Protein 6MRF (pdb70)

Secondary structure (DSSP, 8-state):
-PPPHHHHHHHHHHHHHHHHHHHHTGGG--TT-BHHHHHHHHHHIIIIIS--EETTT-----SEEEEETTEEE-PPP-TT-B--TT-EEEEEEEEEETTEEEEEEEEEEGGG---HHHHHHHHHHHHHHHHHHTT-STT-BHHHHHHHHHHHHHHTT-EE-SS-SEEE----EE----TT-SPBP-TT-EEEE--EEESS-S-EEE-TTSS-EEETTS--EEE-BEEEEE-SSSEEETT--TT----

B-factor: mean 33.39, std 14.72, range [14.17, 96.66]

Nearest PDB structures (foldseek):
  6mrf-assembly1_A  TM=1.004E+00  e=1.413E-57  Acinetobacter baumannii
  4juq-assembly1_A  TM=9.658E-01  e=2.412E-40  Pseudomonas aeruginosa PAO1
  4fo8-assembly1_B  TM=9.572E-01  e=3.958E-40  Pseudomonas aeruginosa PAO1
  1o0x-assembly1_A  TM=9.599E-01  e=7.360E-30  Thermotoga maritima
  4fuk-assembly1_A  TM=9.210E-01  e=1.709E-27  Trypanosoma brucei brucei TREU927

Radius of gyration: 17.05 Å; Cα contacts (8 Å, |Δi|>4): 649; chains: 1; bounding box: 36×45×44 Å

Sequence (247 aa):
MIKTPDEIEKMRIAGRLAAEVLDMMIKPHIKAGVVSTLELDTICRNHIENVQHAIPACVGYFQHSSICTSVNHVVCHGIPSENKILKNGDILNIDVTVIKDGYHGDTNMMYIVGGETSILLANRLCKVAQEAMYRGMATVRDGSYLGDIGHAIQKYVESERFSSVVREYCGHGIGTQVLHYGQAGTGMRLEAGMTFTIEPMVNAGVWQTKLLGDKWTVVTKDHKLSAQYEHTILVTKTGIEVLTARPEEDLS

CATH classification: 3.90.230.10

Structure (mmCIF, N/CA/C/O backbone):
data_6MRF
#
_entry.id   6MRF
#
_cell.length_a   52.770
_cell.length_b   53.690
_cell.length_c   84.270
_cell.angle_alpha   90.000
_cell.angle_beta   90.000
_cell.angle_gamma   90.000
#
_symmetry.space_group_name_H-M   'P 21 21 21'
#
loop_
_entity.id
_entity.type
_entity.pdbx_description
1 polymer 'Methionine aminopeptidase'
2 non-polymer 1,2-ETHANEDIOL
3 non-polymer 'SODIUM ION'
4 water water
#
loop_
_atom_site.group_PDB
_atom_site.id
_atom_site.type_symbol
_atom_site.label_atom_id
_atom_site.label_alt_id
_atom_site.label_comp_id
_atom_site.label_asym_id
_atom_site.label_entity_id
_atom_site.label_seq_id
_atom_site.pdbx_PDB_ins_code
_atom_site.Cartn_x
_atom_site.Cartn_y
_atom_site.Cartn_z
_atom_site.occupancy
_atom_site.B_iso_or_equiv
_atom_site.auth_seq_id
_atom_site.auth_comp_id
_atom_site.auth_asym_id
_atom_site.auth_atom_id
_atom_site.pdbx_PDB_model_num
ATOM 1 N N . MET A 1 9 ? 19.527 28.909 13.397 1.00 76.97 1 MET A N 1
ATOM 2 C CA . MET A 1 9 ? 18.949 27.636 12.978 1.00 72.39 1 MET A CA 1
ATOM 3 C C . MET A 1 9 ? 17.495 27.803 12.532 1.00 70.08 1 MET A C 1
ATOM 4 O O . MET A 1 9 ? 16.758 26.823 12.407 1.00 70.03 1 MET A O 1
ATOM 6 N N . ILE A 1 10 ? 17.096 29.048 12.287 1.00 71.12 2 ILE A N 1
ATOM 7 C CA . ILE A 1 10 ? 15.739 29.369 11.858 1.00 65.12 2 ILE A CA 1
ATOM 8 C C . ILE A 1 10 ? 15.667 29.258 10.342 1.00 65.33 2 ILE A C 1
ATOM 9 O O . ILE A 1 10 ? 16.414 29.932 9.624 1.00 70.91 2 ILE A O 1
ATOM 14 N N . LYS A 1 11 ? 14.764 28.415 9.853 1.00 58.42 3 LYS A N 1
ATOM 15 C CA . LYS A 1 11 ? 14.552 28.290 8.420 1.00 59.50 3 LYS A CA 1
ATOM 16 C C . LYS A 1 11 ? 13.778 29.494 7.892 1.00 60.46 3 LYS A C 1
ATOM 17 O O . LYS A 1 11 ? 12.877 30.015 8.556 1.00 56.40 3 LYS A O 1
ATOM 23 N N . THR A 1 12 ? 14.152 29.948 6.700 1.00 62.50 4 THR A N 1
ATOM 24 C CA . THR A 1 12 ? 13.444 31.028 6.035 1.00 59.11 4 THR A CA 1
ATOM 25 C C . THR A 1 12 ? 12.131 30.511 5.455 1.00 55.92 4 THR A C 1
ATOM 26 O O . THR A 1 12 ? 11.952 29.301 5.296 1.00 52.72 4 THR A O 1
ATOM 30 N N . PRO A 1 13 ? 11.183 31.405 5.146 1.00 57.00 5 PRO A N 1
ATOM 31 C CA . PRO A 1 13 ? 9.939 30.947 4.499 1.00 56.49 5 PRO A CA 1
ATOM 32 C C . PRO A 1 13 ? 10.168 30.106 3.252 1.00 55.06 5 PRO A C 1
ATOM 33 O O . PRO A 1 13 ? 9.495 29.081 3.074 1.00 50.10 5 PRO A O 1
ATOM 37 N N . ASP A 1 14 ? 11.104 30.501 2.385 1.00 61.91 6 ASP A N 1
ATOM 38 C CA . ASP A 1 14 ? 11.402 29.691 1.205 1.00 65.29 6 ASP A CA 1
ATOM 39 C C . ASP A 1 14 ? 11.922 28.314 1.601 1.00 58.46 6 ASP A C 1
ATOM 40 O O . ASP A 1 14 ? 11.496 27.292 1.047 1.00 53.93 6 ASP A O 1
ATOM 45 N N . GLU A 1 15 ? 12.849 28.267 2.560 1.00 55.25 7 GLU A N 1
ATOM 46 C CA . GLU A 1 15 ? 13.349 26.980 3.036 1.00 54.00 7 GLU A CA 1
ATOM 47 C C . GLU A 1 15 ? 12.220 26.125 3.598 1.00 50.55 7 GLU A C 1
ATOM 48 O O . GLU A 1 15 ? 12.186 24.908 3.383 1.00 43.85 7 GLU A O 1
ATOM 54 N N . ILE A 1 16 ? 11.285 26.743 4.322 1.00 53.67 8 ILE A N 1
ATOM 55 C CA . ILE A 1 16 ? 10.191 25.982 4.919 1.00 43.23 8 ILE A CA 1
ATOM 56 C C . ILE A 1 16 ? 9.267 25.434 3.836 1.00 43.06 8 ILE A C 1
ATOM 57 O O . ILE A 1 16 ? 8.830 24.282 3.904 1.00 40.31 8 ILE A O 1
ATOM 62 N N . GLU A 1 17 ? 8.980 26.234 2.804 1.00 46.99 9 GLU A N 1
ATOM 63 C CA . GLU A 1 17 ? 8.133 25.757 1.714 1.00 42.60 9 GLU A CA 1
ATOM 64 C C . GLU A 1 17 ? 8.743 24.538 1.031 1.00 42.11 9 GLU A C 1
ATOM 65 O O . GLU A 1 17 ? 8.041 23.560 0.744 1.00 44.04 9 GLU A O 1
ATOM 67 N N . LYS A 1 18 ? 10.051 24.572 0.768 1.00 42.38 10 LYS A N 1
ATOM 68 C CA . LYS A 1 18 ? 10.692 23.410 0.159 1.00 42.36 10 LYS A CA 1
ATOM 69 C C . LYS A 1 18 ? 10.673 22.207 1.092 1.00 39.46 10 LYS A C 1
ATOM 70 O O . LYS A 1 18 ? 10.615 21.061 0.625 1.00 37.68 10 LYS A O 1
ATOM 76 N N . MET A 1 19 ? 10.714 22.434 2.407 1.00 37.66 11 MET A N 1
ATOM 77 C CA . MET A 1 19 ? 10.655 21.298 3.320 1.00 35.10 11 MET A CA 1
ATOM 78 C C . MET A 1 19 ? 9.246 20.721 3.429 1.00 33.76 11 MET A C 1
ATOM 79 O O . MET A 1 19 ? 9.100 19.514 3.643 1.00 32.55 11 MET A O 1
ATOM 84 N N . ARG A 1 20 ? 8.203 21.547 3.278 1.00 35.98 12 ARG A N 1
ATOM 85 C CA . ARG A 1 20 ? 6.840 21.015 3.224 1.00 33.75 12 ARG A CA 1
ATOM 86 C C . ARG A 1 20 ? 6.679 20.051 2.057 1.00 35.22 12 ARG A C 1
ATOM 87 O O . ARG A 1 20 ? 6.092 18.969 2.195 1.00 35.47 12 ARG A O 1
ATOM 95 N N . ILE A 1 21 ? 7.173 20.451 0.889 1.00 34.39 13 ILE A N 1
ATOM 96 C CA . ILE A 1 21 ? 7.091 19.611 -0.301 1.00 32.48 13 ILE A CA 1
ATOM 97 C C . ILE A 1 21 ? 7.828 18.301 -0.076 1.00 31.72 13 ILE A C 1
ATOM 98 O O . ILE A 1 21 ? 7.282 17.212 -0.292 1.00 31.24 13 ILE A O 1
ATOM 103 N N . ALA A 1 22 ? 9.083 18.387 0.366 1.00 31.01 14 ALA A N 1
ATOM 104 C CA . ALA A 1 22 ? 9.874 17.179 0.567 1.00 29.60 14 ALA A CA 1
ATOM 105 C C . ALA A 1 22 ? 9.267 16.289 1.642 1.00 27.19 14 ALA A C 1
ATOM 106 O O . ALA A 1 22 ? 9.264 15.056 1.511 1.00 26.46 14 ALA A O 1
ATOM 108 N N . GLY A 1 23 ? 8.753 16.887 2.721 1.00 27.04 15 GLY A N 1
ATOM 109 C CA . GLY A 1 23 ? 8.136 16.081 3.762 1.00 25.13 15 GLY A CA 1
ATOM 110 C C . GLY A 1 23 ? 6.902 15.348 3.273 1.00 23.95 15 GLY A C 1
ATOM 111 O O . GLY A 1 23 ? 6.655 14.200 3.655 1.00 23.35 15 GLY A O 1
ATOM 112 N N . ARG A 1 24 ? 6.111 15.999 2.422 1.00 27.27 16 ARG A N 1
ATOM 113 C CA . ARG A 1 24 ? 4.920 15.351 1.891 1.00 26.11 16 ARG A CA 1
ATOM 114 C C . ARG A 1 24 ? 5.304 14.210 0.963 1.00 25.55 16 ARG A C 1
ATOM 115 O O . ARG A 1 24 ? 4.660 13.155 0.972 1.00 27.01 16 ARG A O 1
ATOM 123 N N . LEU A 1 25 ? 6.352 14.403 0.159 1.00 24.91 17 LEU A N 1
ATOM 124 C CA . LEU A 1 25 ? 6.812 13.324 -0.714 1.00 24.65 17 LEU A CA 1
ATOM 125 C C . LEU A 1 25 ? 7.298 12.131 0.097 1.00 25.29 17 LEU A C 1
ATOM 126 O O . LEU A 1 25 ? 7.033 10.975 -0.254 1.00 25.12 17 LEU A O 1
ATOM 131 N N . ALA A 1 26 ? 8.017 12.383 1.185 1.00 22.84 18 ALA A N 1
ATOM 132 C CA . ALA A 1 26 ? 8.463 11.275 2.017 1.00 20.84 18 ALA A CA 1
ATOM 133 C C . ALA A 1 26 ? 7.275 10.535 2.630 1.00 22.26 18 ALA A C 1
ATOM 134 O O . ALA A 1 26 ? 7.244 9.299 2.635 1.00 21.20 18 ALA A O 1
ATOM 136 N N . ALA A 1 27 ? 6.300 11.275 3.165 1.00 21.45 19 ALA A N 1
ATOM 137 C CA . ALA A 1 27 ? 5.076 10.655 3.666 1.00 24.04 19 ALA A CA 1
ATOM 138 C C . ALA A 1 27 ? 4.413 9.801 2.594 1.00 25.47 19 ALA A C 1
ATOM 139 O O . ALA A 1 27 ? 3.934 8.695 2.880 1.00 21.74 19 ALA A O 1
ATOM 141 N N . GLU A 1 28 ? 4.389 10.294 1.351 1.00 21.64 20 GLU A N 1
ATOM 142 C CA . GLU A 1 28 ? 3.751 9.552 0.266 1.00 25.12 20 GLU A CA 1
ATOM 143 C C . GLU A 1 28 ? 4.441 8.216 0.014 1.00 24.48 20 GLU A C 1
ATOM 144 O O . GLU A 1 28 ? 3.783 7.231 -0.349 1.00 24.91 20 GLU A O 1
ATOM 150 N N . VAL A 1 29 ? 5.768 8.157 0.171 1.00 23.60 21 VAL A N 1
ATOM 151 C CA . VAL A 1 29 ? 6.462 6.877 -0.005 1.00 20.43 21 VAL A CA 1
ATOM 152 C C . VAL A 1 29 ? 5.933 5.854 0.988 1.00 21.28 21 VAL A C 1
ATOM 153 O O . VAL A 1 29 ? 5.650 4.700 0.634 1.00 20.65 21 VAL A O 1
ATOM 157 N N . LEU A 1 30 ? 5.789 6.263 2.252 1.00 19.18 22 LEU A N 1
ATOM 158 C CA . LEU A 1 30 ? 5.380 5.326 3.292 1.00 15.66 22 LEU A CA 1
ATOM 159 C C . LEU A 1 30 ? 3.943 4.867 3.107 1.00 19.57 22 LEU A C 1
ATOM 160 O O . LEU A 1 30 ? 3.609 3.729 3.459 1.00 22.74 22 LEU A O 1
ATOM 165 N N . ASP A 1 31 ? 3.083 5.719 2.558 1.00 19.89 23 ASP A N 1
ATOM 166 C CA . ASP A 1 31 ? 1.713 5.300 2.291 1.00 21.61 23 ASP A CA 1
ATOM 167 C C . ASP A 1 31 ? 1.628 4.416 1.053 1.00 25.11 23 ASP A C 1
ATOM 168 O O . ASP A 1 31 ? 0.939 3.392 1.070 1.00 27.87 23 ASP A O 1
ATOM 173 N N . MET A 1 32 ? 2.326 4.783 -0.028 1.00 25.05 24 MET A N 1
ATOM 174 C CA A MET A 1 32 ? 2.141 4.041 -1.270 0.51 26.71 24 MET A CA 1
ATOM 175 C CA B MET A 1 32 ? 2.186 4.059 -1.290 0.49 26.74 24 MET A CA 1
ATOM 176 C C . MET A 1 32 ? 2.746 2.646 -1.203 1.00 26.06 24 MET A C 1
ATOM 177 O O . MET A 1 32 ? 2.314 1.765 -1.952 1.00 24.26 24 MET A O 1
ATOM 186 N N . ILE A 1 33 ? 3.723 2.417 -0.319 1.00 21.80 25 ILE A N 1
ATOM 187 C CA . ILE A 1 33 ? 4.373 1.112 -0.264 1.00 21.65 25 ILE A CA 1
ATOM 188 C C . ILE A 1 33 ? 3.516 0.087 0.464 1.00 22.01 25 ILE A C 1
ATOM 189 O O . ILE A 1 33 ? 3.733 -1.121 0.298 1.00 23.52 25 ILE A O 1
ATOM 194 N N . LYS A 1 34 ? 2.515 0.539 1.215 1.00 23.65 26 LYS A N 1
ATOM 195 C CA . LYS A 1 34 ? 1.720 -0.340 2.075 1.00 24.43 26 LYS A CA 1
ATOM 196 C C . LYS A 1 34 ? 1.152 -1.567 1.371 1.00 29.17 26 LYS A C 1
ATOM 197 O O . LYS A 1 34 ? 1.316 -2.679 1.900 1.00 26.79 26 LYS A O 1
ATOM 203 N N . PRO A 1 35 ? 0.474 -1.459 0.223 1.00 26.72 27 PRO A N 1
ATOM 204 C CA . PRO A 1 35 ? -0.114 -2.663 -0.383 1.00 31.81 27 PRO A CA 1
ATOM 205 C C . PRO A 1 35 ? 0.916 -3.643 -0.913 1.00 31.67 27 PRO A C 1
ATOM 206 O O . PRO A 1 35 ? 0.552 -4.782 -1.231 1.00 34.92 27 PRO A O 1
ATOM 210 N N . HIS A 1 36 ? 2.182 -3.248 -1.006 1.00 25.26 28 HIS A N 1
ATOM 211 C CA . HIS A 1 36 ? 3.240 -4.147 -1.443 1.00 25.72 28 HIS A CA 1
ATOM 212 C C . HIS A 1 36 ? 3.807 -4.985 -0.312 1.00 27.57 28 HIS A C 1
ATOM 213 O O . HIS A 1 36 ? 4.581 -5.913 -0.568 1.00 29.53 28 HIS A O 1
ATOM 220 N N . ILE A 1 37 ? 3.448 -4.676 0.927 1.00 24.77 29 ILE A N 1
ATOM 221 C CA . ILE A 1 37 ? 3.990 -5.370 2.086 1.00 21.52 29 ILE A CA 1
ATOM 222 C C . ILE A 1 37 ? 3.101 -6.576 2.355 1.00 22.26 29 ILE A C 1
ATOM 223 O O . ILE A 1 37 ? 1.979 -6.449 2.849 1.00 26.92 29 ILE A O 1
ATOM 228 N N . LYS A 1 38 ? 3.587 -7.754 1.969 1.00 24.90 30 LYS A N 1
ATOM 229 C CA . LYS A 1 38 ? 2.883 -8.992 2.250 1.00 27.91 30 LYS A CA 1
ATOM 230 C C . LYS A 1 38 ? 3.911 -10.103 2.399 1.00 27.46 30 LYS A C 1
ATOM 231 O O . LYS A 1 38 ? 5.072 -9.956 2.012 1.00 25.16 30 LYS A O 1
ATOM 237 N N . ALA A 1 39 ? 3.483 -11.212 2.987 1.00 29.77 31 ALA A N 1
ATOM 238 C CA . ALA A 1 39 ? 4.384 -12.344 3.140 1.00 25.78 31 ALA A CA 1
ATOM 239 C C . ALA A 1 39 ? 4.910 -12.779 1.777 1.00 28.47 31 ALA A C 1
ATOM 240 O O . ALA A 1 39 ? 4.171 -12.819 0.785 1.00 29.03 31 ALA A O 1
ATOM 242 N N . GLY A 1 40 ? 6.208 -13.076 1.721 1.00 25.47 32 GLY A N 1
ATOM 243 C CA . GLY A 1 40 ? 6.833 -13.537 0.496 1.00 26.07 32 GLY A CA 1
ATOM 244 C C . GLY A 1 40 ? 7.605 -12.476 -0.257 1.00 26.25 32 GLY A C 1
ATOM 245 O O . GLY A 1 40 ? 8.392 -12.823 -1.149 1.00 30.26 32 GLY A O 1
ATOM 246 N N . VAL A 1 41 ? 7.401 -11.200 0.062 1.00 23.95 33 VAL A N 1
ATOM 247 C CA A VAL A 1 41 ? 8.087 -10.102 -0.609 0.52 25.48 33 VAL A CA 1
ATOM 248 C CA B VAL A 1 41 ? 8.103 -10.130 -0.638 0.48 25.54 33 VAL A CA 1
ATOM 249 C C . VAL A 1 41 ? 9.464 -9.924 0.012 1.00 26.57 33 VAL A C 1
ATOM 250 O O . VAL A 1 41 ? 9.630 -10.071 1.225 1.00 25.73 33 VAL A O 1
ATOM 257 N N . SER A 1 42 ? 10.459 -9.620 -0.811 1.00 27.70 34 SER A N 1
ATOM 258 C CA . SER A 1 42 ? 11.782 -9.345 -0.275 1.00 23.80 34 SER A CA 1
ATOM 259 C C . SER A 1 42 ? 11.891 -7.868 0.055 1.00 25.03 34 SER A C 1
ATOM 260 O O . SER A 1 42 ? 11.184 -7.031 -0.516 1.00 22.17 34 SER A O 1
ATOM 263 N N . THR A 1 43 ? 12.784 -7.545 0.988 1.00 22.84 35 THR A N 1
ATOM 264 C CA . THR A 1 43 ? 12.967 -6.131 1.278 1.00 20.13 35 THR A CA 1
ATOM 265 C C . THR A 1 43 ? 13.645 -5.404 0.121 1.00 21.35 35 THR A C 1
ATOM 266 O O . THR A 1 43 ? 13.465 -4.190 -0.018 1.00 22.48 35 THR A O 1
ATOM 270 N N . LEU A 1 44 ? 14.377 -6.121 -0.736 1.00 23.39 36 LEU A N 1
ATOM 271 C CA . LEU A 1 44 ? 14.933 -5.490 -1.931 1.00 26.06 36 LEU A CA 1
ATOM 272 C C . LEU A 1 44 ? 13.828 -5.065 -2.888 1.00 27.31 36 LEU A C 1
ATOM 273 O O . LEU A 1 44 ? 13.907 -3.992 -3.503 1.00 24.87 36 LEU A O 1
ATOM 278 N N . GLU A 1 45 ? 12.796 -5.899 -3.045 1.00 25.54 37 GLU A N 1
ATOM 279 C CA . GLU A 1 45 ? 11.683 -5.517 -3.911 1.00 25.84 37 GLU A CA 1
ATOM 280 C C . GLU A 1 45 ? 11.040 -4.230 -3.425 1.00 25.14 37 GLU A C 1
ATOM 281 O O . GLU A 1 45 ? 10.710 -3.351 -4.232 1.00 24.33 37 GLU A O 1
ATOM 287 N N . LEU A 1 46 ? 10.871 -4.092 -2.103 1.00 21.52 38 LEU A N 1
ATOM 288 C CA . LEU A 1 46 ? 10.343 -2.849 -1.557 1.00 18.08 38 LEU A CA 1
ATOM 289 C C . LEU A 1 46 ? 11.250 -1.673 -1.888 1.00 19.70 38 LEU A C 1
ATOM 290 O O . LEU A 1 46 ? 10.767 -0.595 -2.234 1.00 22.13 38 LEU A O 1
ATOM 295 N N . ASP A 1 47 ? 12.567 -1.864 -1.770 1.00 19.48 39 ASP A N 1
ATOM 296 C CA . ASP A 1 47 ? 13.525 -0.817 -2.110 1.00 18.10 39 ASP A CA 1
ATOM 297 C C . ASP A 1 47 ? 13.381 -0.371 -3.561 1.00 21.04 39 ASP A C 1
ATOM 298 O O . ASP A 1 47 ? 13.387 0.832 -3.851 1.00 23.44 39 ASP A O 1
ATOM 303 N N . THR A 1 48 ? 13.276 -1.327 -4.489 1.00 21.69 40 THR A N 1
ATOM 304 C CA . THR A 1 48 ? 13.164 -0.976 -5.904 1.00 21.60 40 THR A CA 1
ATOM 305 C C . THR A 1 48 ? 11.893 -0.183 -6.181 1.00 24.46 40 THR A C 1
ATOM 306 O O . THR A 1 48 ? 11.913 0.796 -6.940 1.00 28.68 40 THR A O 1
ATOM 310 N N . ILE A 1 49 ? 10.776 -0.594 -5.579 1.00 22.55 41 ILE A N 1
ATOM 311 C CA . ILE A 1 49 ? 9.509 0.116 -5.753 1.00 23.82 41 ILE A CA 1
ATOM 312 C C . ILE A 1 49 ? 9.615 1.541 -5.231 1.00 27.77 41 ILE A C 1
ATOM 313 O O . ILE A 1 49 ? 9.147 2.495 -5.874 1.00 25.78 41 ILE A O 1
ATOM 318 N N . CYS A 1 50 ? 10.242 1.713 -4.064 1.00 24.15 42 CYS A N 1
ATOM 319 C CA . CYS A 1 50 ? 10.415 3.052 -3.508 1.00 22.23 42 CYS A CA 1
ATOM 320 C C . CYS A 1 50 ? 11.360 3.894 -4.354 1.00 22.20 42 CYS A C 1
ATOM 321 O O . CYS A 1 50 ? 11.111 5.088 -4.559 1.00 25.43 42 CYS A O 1
ATOM 324 N N . ARG A 1 51 ? 12.445 3.300 -4.857 1.00 22.21 43 ARG A N 1
ATOM 325 C CA . ARG A 1 51 ? 13.377 4.060 -5.692 1.00 23.37 43 ARG A CA 1
ATOM 326 C C . ARG A 1 51 ? 12.695 4.545 -6.962 1.00 25.53 43 ARG A C 1
ATOM 327 O O . ARG A 1 51 ? 12.816 5.721 -7.348 1.00 26.38 43 ARG A O 1
ATOM 335 N N . ASN A 1 52 ? 11.966 3.650 -7.627 1.00 25.82 44 ASN A N 1
ATOM 336 C CA . ASN A 1 52 ? 11.259 4.051 -8.834 1.00 26.56 44 ASN A CA 1
ATOM 337 C C . ASN A 1 52 ? 10.247 5.144 -8.526 1.00 28.28 44 ASN A C 1
ATOM 338 O O . ASN A 1 52 ? 10.107 6.100 -9.296 1.00 29.85 44 ASN A O 1
ATOM 343 N N . HIS A 1 53 ? 9.549 5.038 -7.395 1.00 25.90 45 HIS A N 1
ATOM 344 C CA . HIS A 1 53 ? 8.563 6.061 -7.069 1.00 24.58 45 HIS A CA 1
ATOM 345 C C . HIS A 1 53 ? 9.232 7.409 -6.849 1.00 25.69 45 HIS A C 1
ATOM 346 O O . HIS A 1 53 ? 8.816 8.428 -7.415 1.00 26.89 45 HIS A O 1
ATOM 353 N N . ILE A 1 54 ? 10.278 7.433 -6.027 1.00 24.11 46 ILE A N 1
ATOM 354 C CA . ILE A 1 54 ? 10.920 8.696 -5.675 1.00 26.05 46 ILE A CA 1
ATOM 355 C C . ILE A 1 54 ? 11.546 9.340 -6.904 1.00 29.68 46 ILE A C 1
ATOM 356 O O . ILE A 1 54 ? 11.359 10.534 -7.171 1.00 26.74 46 ILE A O 1
ATOM 361 N N . GLU A 1 55 ? 12.308 8.561 -7.670 1.00 25.03 47 GLU A N 1
ATOM 362 C CA . GLU A 1 55 ? 13.057 9.134 -8.781 1.00 25.64 47 GLU A CA 1
ATOM 363 C C . GLU A 1 55 ? 12.173 9.412 -9.989 1.00 28.56 47 GLU A C 1
ATOM 364 O O . GLU A 1 55 ? 12.322 10.451 -10.650 1.00 29.67 47 GLU A O 1
ATOM 370 N N . ASN A 1 56 ? 11.245 8.511 -10.297 1.00 26.87 48 ASN A N 1
ATOM 371 C CA . ASN A 1 56 ? 10.597 8.559 -11.601 1.00 30.55 48 ASN A CA 1
ATOM 372 C C . ASN A 1 56 ? 9.153 9.027 -11.572 1.00 25.13 48 ASN A C 1
ATOM 373 O O . ASN A 1 56 ? 8.624 9.393 -12.633 1.00 28.55 48 ASN A O 1
ATOM 378 N N . VAL A 1 57 ? 8.511 9.013 -10.410 1.00 32.22 49 VAL A N 1
ATOM 379 C CA . VAL A 1 57 ? 7.148 9.490 -10.243 1.00 32.37 49 VAL A CA 1
ATOM 380 C C . VAL A 1 57 ? 7.124 10.832 -9.520 1.00 34.67 49 VAL A C 1
ATOM 381 O O . VAL A 1 57 ? 6.472 11.777 -9.966 1.00 34.13 49 VAL A O 1
ATOM 385 N N . GLN A 1 58 ? 7.843 10.933 -8.400 1.00 33.21 50 GLN A N 1
ATOM 386 C CA . GLN A 1 58 ? 7.984 12.204 -7.702 1.00 31.54 50 GLN A CA 1
ATOM 387 C C . GLN A 1 58 ? 9.046 13.110 -8.311 1.00 36.23 50 GLN A C 1
ATOM 388 O O . GLN A 1 58 ? 9.063 14.305 -7.996 1.00 36.12 50 GLN A O 1
ATOM 394 N N . HIS A 1 59 ? 9.919 12.584 -9.172 1.00 34.79 51 HIS A N 1
ATOM 395 C CA . HIS A 1 59 ? 11.022 13.353 -9.746 1.00 37.50 51 HIS A CA 1
ATOM 396 C C . HIS A 1 59 ? 11.860 14.008 -8.649 1.00 40.64 51 HIS A C 1
ATOM 397 O O . HIS A 1 59 ? 12.214 15.187 -8.709 1.00 40.89 51 HIS A O 1
ATOM 404 N N . ALA A 1 60 ? 12.176 13.218 -7.630 1.00 36.34 52 ALA A N 1
ATOM 405 C CA . ALA A 1 60 ? 12.987 13.649 -6.503 1.00 36.94 52 ALA A CA 1
ATOM 406 C C . ALA A 1 60 ? 14.203 12.734 -6.378 1.00 36.73 52 ALA A C 1
ATOM 407 O O . ALA A 1 60 ? 14.469 11.890 -7.241 1.00 36.42 52 ALA A O 1
ATOM 409 N N . ILE A 1 61 ? 14.951 12.913 -5.300 1.00 37.19 53 ILE A N 1
ATOM 410 C CA . ILE A 1 61 ? 16.237 12.255 -5.120 1.00 44.07 53 ILE A CA 1
ATOM 411 C C . ILE A 1 61 ? 16.171 11.382 -3.873 1.00 40.07 53 ILE A C 1
ATOM 412 O O . ILE A 1 61 ? 15.836 11.868 -2.788 1.00 36.19 53 ILE A O 1
ATOM 417 N N . PRO A 1 62 ? 16.439 10.086 -3.985 1.00 48.51 54 PRO A N 1
ATOM 418 C CA . PRO A 1 62 ? 16.541 9.234 -2.803 1.00 48.67 54 PRO A CA 1
ATOM 419 C C . PRO A 1 62 ? 17.870 9.450 -2.097 1.00 47.71 54 PRO A C 1
ATOM 420 O O . PRO A 1 62 ? 18.815 10.018 -2.649 1.00 44.61 54 PRO A O 1
ATOM 424 N N . ALA A 1 63 ? 17.928 8.976 -0.853 1.00 51.57 55 ALA A N 1
ATOM 425 C CA . ALA A 1 63 ? 19.059 9.292 0.014 1.00 53.86 55 ALA A CA 1
ATOM 426 C C . ALA A 1 63 ? 20.376 8.690 -0.470 1.00 54.05 55 ALA A C 1
ATOM 427 O O . ALA A 1 63 ? 21.441 9.181 -0.077 1.00 51.65 55 ALA A O 1
ATOM 429 N N . CYS A 1 64 ? 20.337 7.646 -1.309 1.00 52.77 56 CYS A N 1
ATOM 430 C CA . CYS A 1 64 ? 21.576 7.016 -1.765 1.00 56.76 56 CYS A CA 1
ATOM 431 C C . CYS A 1 64 ? 22.395 7.928 -2.673 1.00 56.29 56 CYS A C 1
ATOM 432 O O . CYS A 1 64 ? 23.581 7.659 -2.895 1.00 55.87 56 CYS A O 1
ATOM 435 N N . VAL A 1 65 ? 21.796 9.002 -3.187 1.00 53.85 57 VAL A N 1
ATOM 436 C CA . VAL A 1 65 ? 22.507 9.974 -4.009 1.00 62.28 57 VAL A CA 1
ATOM 437 C C . VAL A 1 65 ? 23.015 11.164 -3.192 1.00 66.67 57 VAL A C 1
ATOM 438 O O . VAL A 1 65 ? 24.008 11.795 -3.588 1.00 68.98 57 VAL A O 1
ATOM 442 N N . GLY A 1 66 ? 22.390 11.468 -2.056 1.00 66.79 58 GLY A N 1
ATOM 443 C CA . GLY A 1 66 ? 22.726 12.628 -1.261 1.00 69.39 58 GLY A CA 1
ATOM 444 C C . GLY A 1 66 ? 23.701 12.328 -0.139 1.00 70.46 58 GLY A C 1
ATOM 445 O O . GLY A 1 66 ? 24.361 11.282 -0.104 1.00 67.35 58 GLY A O 1
ATOM 446 N N . TYR A 1 67 ? 23.798 13.273 0.794 1.00 70.90 59 TYR A N 1
ATOM 447 C CA . TYR A 1 67 ? 24.712 13.149 1.923 1.00 70.74 59 TYR A CA 1
ATOM 448 C C . TYR A 1 67 ? 23.962 12.761 3.193 1.00 75.30 59 TYR A C 1
ATOM 449 O O . TYR A 1 67 ? 24.336 11.811 3.881 1.00 78.95 59 TYR A O 1
ATOM 458 N N . PHE A 1 76 ? 23.891 4.981 0.663 1.00 78.20 68 PHE A N 1
ATOM 459 C CA . PHE A 1 76 ? 24.880 3.975 0.299 1.00 79.25 68 PHE A CA 1
ATOM 460 C C . PHE A 1 76 ? 24.593 3.411 -1.088 1.00 79.84 68 PHE A C 1
ATOM 461 O O . PHE A 1 76 ? 25.135 3.883 -2.089 1.00 85.08 68 PHE A O 1
ATOM 463 N N . GLN A 1 77 ? 23.736 2.390 -1.136 1.00 72.84 69 GLN A N 1
ATOM 464 C CA . GLN A 1 77 ? 23.321 1.793 -2.397 1.00 65.65 69 GLN A CA 1
ATOM 465 C C . GLN A 1 77 ? 21.821 1.549 -2.474 1.00 58.04 69 GLN A C 1
ATOM 466 O O . GLN A 1 77 ? 21.361 0.955 -3.456 1.00 59.00 69 GLN A O 1
ATOM 468 N N . HIS A 1 78 ? 21.046 1.985 -1.484 1.00 47.80 70 HIS A N 1
ATOM 469 C CA . HIS A 1 78 ? 19.617 1.728 -1.440 1.00 34.57 70 HIS A CA 1
ATOM 470 C C . HIS A 1 78 ? 18.870 3.013 -1.124 1.00 37.66 70 HIS A C 1
ATOM 471 O O . HIS A 1 78 ? 19.419 3.951 -0.540 1.00 39.67 70 HIS A O 1
ATOM 478 N N . SER A 1 79 ? 17.596 3.034 -1.503 1.00 30.85 71 SER A N 1
ATOM 479 C CA A SER A 1 79 ? 16.770 4.219 -1.322 0.44 29.87 71 SER A CA 1
ATOM 480 C CA B SER A 1 79 ? 16.774 4.219 -1.319 0.56 29.88 71 SER A CA 1
ATOM 481 C C . SER A 1 79 ? 16.056 4.247 0.020 1.00 28.46 71 SER A C 1
ATOM 482 O O . SER A 1 79 ? 15.648 5.329 0.469 1.00 30.96 71 SER A O 1
ATOM 487 N N . ILE A 1 80 ? 15.901 3.096 0.672 1.00 21.19 72 ILE A N 1
ATOM 488 C CA . ILE A 1 80 ? 15.232 3.012 1.966 1.00 22.07 72 ILE A CA 1
ATOM 489 C C . ILE A 1 80 ? 16.038 2.096 2.870 1.00 25.53 72 ILE A C 1
ATOM 490 O O . ILE A 1 80 ? 16.854 1.292 2.417 1.00 23.20 72 ILE A O 1
ATOM 495 N N . CYS A 1 81 ? 15.791 2.215 4.168 1.00 19.17 73 CYS A N 1
ATOM 496 C CA . CYS A 1 81 ? 16.247 1.222 5.122 1.00 21.27 73 CYS A CA 1
ATOM 497 C C . CYS A 1 81 ? 15.053 0.371 5.518 1.00 19.49 73 CYS A C 1
ATOM 498 O O . CYS A 1 81 ? 13.975 0.903 5.798 1.00 24.17 73 CYS A O 1
ATOM 501 N N . THR A 1 82 ? 15.242 -0.943 5.526 1.00 19.10 74 THR A N 1
ATOM 502 C CA . THR A 1 82 ? 14.188 -1.895 5.868 1.00 17.50 74 THR A CA 1
ATOM 503 C C . THR A 1 82 ? 14.648 -2.698 7.083 1.00 19.99 74 THR A C 1
ATOM 504 O O . THR A 1 82 ? 15.422 -3.647 6.947 1.00 21.16 74 THR A O 1
ATOM 508 N N . SER A 1 83 ? 14.170 -2.327 8.270 1.00 18.81 75 SER A N 1
ATOM 509 C CA . SER A 1 83 ? 14.590 -2.935 9.530 1.00 19.40 75 SER A CA 1
ATOM 510 C C . SER A 1 83 ? 13.489 -3.854 10.041 1.00 18.34 75 SER A C 1
ATOM 511 O O . SER A 1 83 ? 12.392 -3.387 10.369 1.00 21.21 75 SER A O 1
ATOM 514 N N . VAL A 1 84 ? 13.785 -5.153 10.133 1.00 19.68 76 VAL A N 1
ATOM 515 C CA . VAL A 1 84 ? 12.800 -6.165 10.503 1.00 17.02 76 VAL A CA 1
ATOM 516 C C . VAL A 1 84 ? 13.090 -6.684 11.905 1.00 21.63 76 VAL A C 1
ATOM 517 O O . VAL A 1 84 ? 14.232 -7.041 12.221 1.00 24.25 76 VAL A O 1
ATOM 521 N N . ASN A 1 85 ? 12.042 -6.744 12.736 1.00 21.23 77 ASN A N 1
ATOM 522 C CA . ASN A 1 85 ? 12.050 -7.456 14.015 1.00 20.06 77 ASN A CA 1
ATOM 523 C C . ASN A 1 85 ? 13.107 -6.916 14.969 1.00 22.64 77 ASN A C 1
ATOM 524 O O . ASN A 1 85 ? 12.972 -5.776 15.426 1.00 23.05 77 ASN A O 1
ATOM 529 N N . HIS A 1 86 ? 14.141 -7.703 15.287 1.00 23.26 78 HIS A N 1
ATOM 530 C CA . HIS A 1 86 ? 15.174 -7.269 16.229 1.00 22.75 78 HIS A CA 1
ATOM 531 C C . HIS A 1 86 ? 16.134 -6.240 15.635 1.00 23.73 78 HIS A C 1
ATOM 532 O O . HIS A 1 86 ? 16.978 -5.710 16.367 1.00 24.79 78 HIS A O 1
ATOM 539 N N . VAL A 1 87 ? 16.061 -5.964 14.333 1.00 22.30 79 VAL A N 1
ATOM 540 C CA . VAL A 1 87 ? 16.872 -4.894 13.772 1.00 22.44 79 VAL A CA 1
ATOM 541 C C . VAL A 1 87 ? 16.327 -3.558 14.259 1.00 21.88 79 VAL A C 1
ATOM 542 O O . VAL A 1 87 ? 15.130 -3.272 14.128 1.00 22.39 79 VAL A O 1
ATOM 546 N N . VAL A 1 88 ? 17.205 -2.750 14.850 1.00 22.90 80 VAL A N 1
ATOM 547 C CA . VAL A 1 88 ? 16.797 -1.467 15.416 1.00 21.20 80 VAL A CA 1
ATOM 548 C C . VAL A 1 88 ? 16.696 -0.406 14.333 1.00 22.53 80 VAL A C 1
ATOM 549 O O . VAL A 1 88 ?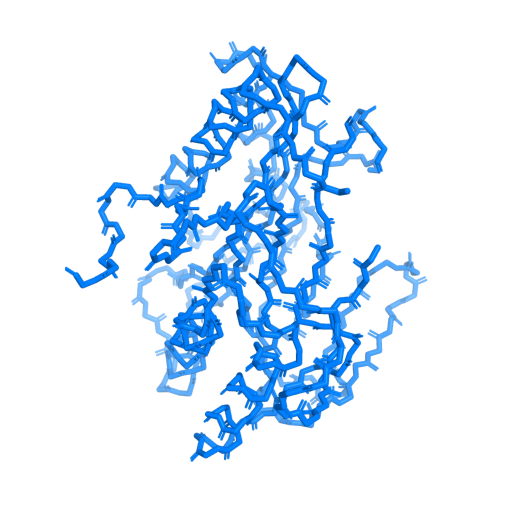 15.743 0.385 14.291 1.00 22.06 80 VAL A O 1
ATOM 553 N N . CYS A 1 89 ? 17.690 -0.350 13.460 1.00 20.84 81 CYS A N 1
ATOM 554 C CA . CYS A 1 89 ? 17.719 0.648 12.401 1.00 21.85 81 CYS A CA 1
ATOM 555 C C . CYS A 1 89 ? 18.751 0.212 11.375 1.00 25.03 81 CYS A C 1
ATOM 556 O O . CYS A 1 89 ? 19.563 -0.684 11.626 1.00 26.34 81 CYS A O 1
ATOM 559 N N . HIS A 1 90 ? 18.705 0.864 10.212 1.00 25.46 82 HIS A N 1
ATOM 560 C CA . HIS A 1 90 ? 19.696 0.700 9.150 1.00 29.42 82 HIS A CA 1
ATOM 561 C C . HIS A 1 90 ? 19.686 -0.692 8.525 1.00 30.95 82 HIS A C 1
ATOM 562 O O . HIS A 1 90 ? 20.702 -1.131 7.980 1.00 29.97 82 HIS A O 1
ATOM 569 N N . GLY A 1 91 ? 18.558 -1.395 8.573 1.00 23.17 83 GLY A N 1
ATOM 570 C CA . GLY A 1 91 ? 18.481 -2.666 7.868 1.00 19.72 83 GLY A CA 1
ATOM 571 C C . GLY A 1 91 ? 18.640 -2.458 6.373 1.00 25.34 83 GLY A C 1
ATOM 572 O O . GLY A 1 91 ? 18.071 -1.533 5.795 1.00 22.84 83 GLY A O 1
ATOM 573 N N . ILE A 1 92 ? 19.432 -3.321 5.740 1.00 24.31 84 ILE A N 1
ATOM 574 C CA . ILE A 1 92 ? 19.800 -3.167 4.338 1.00 23.10 84 ILE A CA 1
ATOM 575 C C . ILE A 1 92 ? 18.836 -4.003 3.502 1.00 20.99 84 ILE A C 1
ATOM 576 O O . ILE A 1 92 ? 18.737 -5.215 3.732 1.00 25.08 84 ILE A O 1
ATOM 581 N N . PRO A 1 93 ? 18.127 -3.414 2.534 1.00 22.84 85 PRO A N 1
ATOM 582 C CA . PRO A 1 93 ? 17.262 -4.214 1.655 1.00 21.13 85 PRO A CA 1
ATOM 583 C C . PRO A 1 93 ? 18.045 -5.330 0.978 1.00 22.24 85 PRO A C 1
ATOM 584 O O . PRO A 1 93 ? 19.185 -5.145 0.547 1.00 25.72 85 PRO A O 1
ATOM 588 N N . SER A 1 94 ? 17.417 -6.500 0.880 1.00 23.03 86 SER A N 1
ATOM 589 C CA . SER A 1 94 ? 18.108 -7.694 0.419 1.00 25.60 86 SER A CA 1
ATOM 590 C C . SER A 1 94 ? 17.133 -8.602 -0.310 1.00 25.07 86 SER A C 1
ATOM 591 O O . SER A 1 94 ? 15.984 -8.757 0.122 1.00 26.24 86 SER A O 1
ATOM 594 N N . GLU A 1 95 ? 17.613 -9.239 -1.381 1.00 27.14 87 GLU A N 1
ATOM 595 C CA . GLU A 1 95 ? 16.801 -10.230 -2.072 1.00 26.17 87 GLU A CA 1
ATOM 596 C C . GLU A 1 95 ? 16.590 -11.481 -1.227 1.00 33.03 87 GLU A C 1
ATOM 597 O O . GLU A 1 95 ? 15.693 -12.279 -1.526 1.00 32.42 87 GLU A O 1
ATOM 603 N N . ASN A 1 96 ? 17.389 -11.667 -0.180 1.00 30.22 88 ASN A N 1
ATOM 604 C CA . ASN A 1 96 ? 17.304 -12.855 0.654 1.00 32.51 88 ASN A CA 1
ATOM 605 C C . ASN A 1 96 ? 16.464 -12.646 1.908 1.00 31.01 88 ASN A C 1
ATOM 606 O O . ASN A 1 96 ? 16.169 -13.628 2.598 1.00 33.44 88 ASN A O 1
ATOM 611 N N . LYS A 1 97 ? 16.077 -11.411 2.225 1.00 26.46 89 LYS A N 1
ATOM 612 C CA . LYS A 1 97 ? 15.254 -11.130 3.403 1.00 27.74 89 LYS A CA 1
ATOM 613 C C . LYS A 1 97 ? 13.795 -11.164 2.967 1.00 28.56 89 LYS A C 1
ATOM 614 O O . LYS A 1 97 ? 13.291 -10.218 2.360 1.00 29.67 89 LYS A O 1
ATOM 620 N N . ILE A 1 98 ? 13.117 -12.262 3.275 1.00 28.42 90 ILE A N 1
ATOM 621 C CA . ILE A 1 98 ? 11.753 -12.505 2.824 1.00 27.75 90 ILE A CA 1
ATOM 622 C C . ILE A 1 98 ? 10.818 -12.269 3.998 1.00 28.73 90 ILE A C 1
ATOM 623 O O . ILE A 1 98 ? 10.962 -12.903 5.052 1.00 28.54 90 ILE A O 1
ATOM 628 N N . LEU A 1 99 ? 9.850 -11.378 3.817 1.00 25.55 91 LEU A N 1
ATOM 629 C CA . LEU A 1 99 ? 8.923 -11.071 4.900 1.00 24.34 91 LEU A CA 1
ATOM 630 C C . LEU A 1 99 ? 7.967 -12.231 5.131 1.00 27.83 91 LEU A C 1
ATOM 631 O O . LEU A 1 99 ? 7.625 -12.983 4.212 1.00 28.33 91 LEU A O 1
ATOM 636 N N . LYS A 1 100 ? 7.539 -12.381 6.383 1.00 24.38 92 LYS A N 1
ATOM 637 C CA . LYS A 1 100 ? 6.576 -13.408 6.735 1.00 25.74 92 LYS A CA 1
ATOM 638 C C . LYS A 1 100 ? 5.541 -12.783 7.654 1.00 21.88 92 LYS A C 1
ATOM 639 O O . LYS A 1 100 ? 5.802 -11.765 8.298 1.00 21.99 92 LYS A O 1
ATOM 645 N N . ASN A 1 101 ? 4.356 -13.382 7.676 1.00 27.32 93 ASN A N 1
ATOM 646 C CA . ASN A 1 101 ? 3.294 -12.871 8.531 1.00 24.90 93 ASN A CA 1
ATOM 647 C C . ASN A 1 101 ? 3.760 -12.820 9.978 1.00 26.29 93 ASN A C 1
ATOM 648 O O . ASN A 1 101 ? 4.377 -13.763 10.483 1.00 26.35 93 ASN A O 1
ATOM 653 N N . GLY A 1 102 ? 3.465 -11.702 10.640 1.00 25.36 94 GLY A N 1
ATOM 654 C CA . GLY A 1 102 ? 3.866 -11.496 12.015 1.00 22.40 94 GLY A CA 1
ATOM 655 C C . GLY A 1 102 ? 5.135 -10.685 12.174 1.00 25.32 94 GLY A C 1
ATOM 656 O O . GLY A 1 102 ? 5.384 -10.154 13.267 1.00 23.21 94 GLY A O 1
ATOM 657 N N . ASP A 1 103 ? 5.949 -10.586 11.124 1.00 22.46 95 ASP A N 1
ATOM 658 C CA . ASP A 1 103 ? 7.091 -9.683 11.159 1.00 18.69 95 ASP A CA 1
ATOM 659 C C . ASP A 1 103 ? 6.622 -8.254 11.387 1.00 19.92 95 ASP A C 1
ATOM 660 O O . ASP A 1 103 ? 5.552 -7.846 10.925 1.00 20.74 95 ASP A O 1
ATOM 665 N N . ILE A 1 104 ? 7.437 -7.482 12.098 1.00 17.39 96 ILE A N 1
ATOM 666 C CA . ILE A 1 104 ? 7.276 -6.034 12.145 1.00 15.94 96 ILE A CA 1
ATOM 667 C C . ILE A 1 104 ? 8.418 -5.417 11.357 1.00 19.26 96 ILE A C 1
ATOM 668 O O . ILE A 1 104 ? 9.579 -5.823 11.490 1.00 19.80 96 ILE A O 1
ATOM 673 N N . LEU A 1 105 ? 8.072 -4.486 10.488 1.00 19.02 97 LEU A N 1
ATOM 674 C CA . LEU A 1 105 ? 8.999 -3.919 9.530 1.00 16.25 97 LEU A CA 1
ATOM 675 C C . LEU A 1 105 ? 8.976 -2.415 9.702 1.00 14.64 97 LEU A C 1
ATOM 676 O O . LEU A 1 105 ? 7.902 -1.820 9.715 1.00 17.24 97 LEU A O 1
ATOM 681 N N . ASN A 1 106 ? 10.148 -1.810 9.815 1.00 15.36 98 ASN A N 1
ATOM 682 C CA . ASN A 1 106 ? 10.272 -0.365 9.705 1.00 14.30 98 ASN A CA 1
ATOM 683 C C . ASN A 1 106 ? 10.822 -0.044 8.327 1.00 15.73 98 ASN A C 1
ATOM 684 O O . ASN A 1 106 ? 11.820 -0.634 7.905 1.00 18.90 98 ASN A O 1
ATOM 689 N N . ILE A 1 107 ? 10.172 0.875 7.627 1.00 17.09 99 ILE A N 1
ATOM 690 C CA . ILE A 1 107 ? 10.730 1.457 6.414 1.00 14.56 99 ILE A CA 1
ATOM 691 C C . ILE A 1 107 ? 11.084 2.892 6.741 1.00 17.94 99 ILE A C 1
ATOM 692 O O . ILE A 1 107 ? 10.235 3.637 7.240 1.00 18.11 99 ILE A O 1
ATOM 697 N N . ASP A 1 108 ? 12.344 3.254 6.498 1.00 18.15 100 ASP A N 1
ATOM 698 C CA . ASP A 1 108 ? 12.884 4.582 6.749 1.00 19.30 100 ASP A CA 1
ATOM 699 C C . ASP A 1 108 ? 13.286 5.189 5.415 1.00 19.07 100 ASP A C 1
ATOM 700 O O . ASP A 1 108 ? 14.029 4.568 4.649 1.00 23.40 100 ASP A O 1
ATOM 705 N N . VAL A 1 109 ? 12.802 6.396 5.141 1.00 17.10 101 VAL A N 1
ATOM 706 C CA . VAL A 1 109 ? 13.064 7.050 3.863 1.00 20.14 101 VAL A CA 1
ATOM 707 C C . VAL A 1 109 ? 13.422 8.508 4.096 1.00 22.20 101 VAL A C 1
ATOM 708 O O . VAL A 1 109 ? 12.913 9.166 5.009 1.00 22.40 101 VAL A O 1
ATOM 712 N N . THR A 1 110 ? 14.333 8.999 3.267 1.00 20.62 102 THR A N 1
ATOM 713 C CA . THR A 1 110 ? 14.611 10.412 3.115 1.00 24.38 102 THR A CA 1
ATOM 714 C C . THR A 1 110 ? 14.370 10.757 1.656 1.00 26.17 102 THR A C 1
ATOM 715 O O . THR A 1 110 ? 14.862 10.053 0.770 1.00 26.50 102 THR A O 1
ATOM 719 N N . VAL A 1 111 ? 13.588 11.801 1.397 1.00 23.18 103 VAL A N 1
ATOM 720 C CA . VAL A 1 111 ? 13.398 12.302 0.034 1.00 24.89 103 VAL A CA 1
ATOM 721 C C . VAL A 1 111 ? 13.998 13.696 -0.045 1.00 29.84 103 VAL A C 1
ATOM 722 O O . VAL A 1 111 ? 13.694 14.552 0.792 1.00 31.69 103 VAL A O 1
ATOM 726 N N . ILE A 1 112 ? 14.838 13.923 -1.054 1.00 29.90 104 ILE A N 1
ATOM 727 C CA . ILE A 1 112 ? 15.475 15.210 -1.299 1.00 33.16 104 ILE A CA 1
ATOM 728 C C . ILE A 1 112 ? 14.815 15.839 -2.515 1.00 33.38 104 ILE A C 1
ATOM 729 O O . ILE A 1 112 ? 14.725 15.209 -3.575 1.00 36.44 104 ILE A O 1
ATOM 734 N N . LYS A 1 113 ? 14.361 17.079 -2.368 1.00 34.71 105 LYS A N 1
ATOM 735 C CA . LYS A 1 113 ? 13.784 17.811 -3.488 1.00 36.96 105 LYS A CA 1
ATOM 736 C C . LYS A 1 113 ? 14.233 19.259 -3.391 1.00 40.25 105 LYS A C 1
ATOM 737 O O . LYS A 1 113 ? 13.974 19.924 -2.382 1.00 42.54 105 LYS A O 1
ATOM 743 N N . ASP A 1 114 ? 14.926 19.732 -4.430 1.00 42.30 106 ASP A N 1
ATOM 744 C CA . ASP A 1 114 ? 15.346 21.126 -4.534 1.00 47.64 106 ASP A CA 1
ATOM 745 C C . ASP A 1 114 ? 16.186 21.554 -3.331 1.00 48.96 106 ASP A C 1
ATOM 746 O O . ASP A 1 114 ? 16.036 22.659 -2.806 1.00 50.79 106 ASP A O 1
ATOM 751 N N . GLY A 1 115 ? 17.084 20.670 -2.894 1.00 48.00 107 GLY A N 1
ATOM 752 C CA . GLY A 1 115 ? 18.061 21.012 -1.880 1.00 48.04 107 GLY A CA 1
ATOM 753 C C . GLY A 1 115 ? 17.630 20.774 -0.448 1.00 48.07 107 GLY A C 1
ATOM 754 O O . GLY A 1 115 ? 18.436 20.985 0.468 1.00 49.46 107 GLY A O 1
ATOM 755 N N . TYR A 1 116 ? 16.395 20.347 -0.222 1.00 40.44 108 TYR A N 1
ATOM 756 C CA . TYR A 1 116 ? 15.888 20.135 1.124 1.00 42.67 108 TYR A CA 1
ATOM 757 C C . TYR A 1 116 ? 15.228 18.771 1.210 1.00 48.13 108 TYR A C 1
ATOM 758 O O . TYR A 1 116 ? 14.761 18.228 0.207 1.00 48.40 108 TYR A O 1
ATOM 767 N N . HIS A 1 117 ? 15.202 18.204 2.411 1.00 33.55 109 HIS A N 1
ATOM 768 C CA . HIS A 1 117 ? 14.813 16.810 2.514 1.00 31.35 109 HIS A CA 1
ATOM 769 C C . HIS A 1 117 ? 13.772 16.601 3.599 1.00 37.13 109 HIS A C 1
ATOM 770 O O . HIS A 1 117 ? 13.663 17.377 4.551 1.00 37.23 109 HIS A O 1
ATOM 777 N N . GLY A 1 118 ? 12.970 15.569 3.389 1.00 26.61 110 GLY A N 1
ATOM 778 C CA . GLY A 1 118 ? 11.974 15.137 4.356 1.00 25.70 110 GLY A CA 1
ATOM 779 C C . GLY A 1 118 ? 12.326 13.742 4.831 1.00 27.43 110 GLY A C 1
ATOM 780 O O . GLY A 1 118 ? 12.666 12.875 4.022 1.00 24.66 110 GLY A O 1
ATOM 781 N N . ASP A 1 119 ? 12.232 13.534 6.143 1.00 24.01 111 ASP A N 1
ATOM 782 C CA . ASP A 1 119 ? 12.700 12.313 6.800 1.00 21.72 111 ASP A CA 1
ATOM 783 C C . ASP A 1 119 ? 11.566 11.692 7.604 1.00 22.30 111 ASP A C 1
ATOM 784 O O . ASP A 1 119 ? 11.029 12.344 8.509 1.00 23.47 111 ASP A O 1
ATOM 789 N N . THR A 1 120 ? 11.242 10.427 7.332 1.00 18.39 112 THR A N 1
ATOM 790 C CA . THR A 1 120 ? 10.166 9.791 8.086 1.00 19.53 112 THR A CA 1
ATOM 791 C C . THR A 1 120 ? 10.310 8.278 8.024 1.00 19.63 112 THR A C 1
ATOM 792 O O . THR A 1 120 ? 10.938 7.736 7.119 1.00 18.49 112 THR A O 1
ATOM 796 N N . ASN A 1 121 ? 9.781 7.599 9.041 1.00 16.35 113 ASN A N 1
ATOM 797 C CA . ASN A 1 121 ? 9.763 6.146 9.003 1.00 16.92 113 ASN A CA 1
ATOM 798 C C . ASN A 1 121 ? 8.563 5.677 9.812 1.00 17.69 113 ASN A C 1
ATOM 799 O O . ASN A 1 121 ? 7.994 6.437 10.593 1.00 17.82 113 ASN A O 1
ATOM 804 N N . MET A 1 122 ? 8.117 4.449 9.555 1.00 16.17 114 MET A N 1
ATOM 805 C CA . MET A 1 122 ? 7.012 3.920 10.346 1.00 16.00 114 MET A CA 1
ATOM 806 C C . MET A 1 122 ? 7.084 2.407 10.334 1.00 15.96 114 MET A C 1
ATOM 807 O O . MET A 1 122 ? 7.797 1.803 9.529 1.00 16.57 114 MET A O 1
ATOM 812 N N . MET A 1 123 ? 6.316 1.806 11.246 1.00 17.39 115 MET A N 1
ATOM 813 C CA . MET A 1 123 ? 6.188 0.363 11.331 1.00 16.74 115 MET A CA 1
ATOM 814 C C . MET A 1 123 ? 5.051 -0.163 10.472 1.00 15.94 115 MET A C 1
ATOM 815 O O . MET A 1 123 ? 4.019 0.492 10.280 1.00 17.21 115 MET A O 1
ATOM 820 N N . TYR A 1 124 ? 5.250 -1.392 9.991 1.00 17.03 116 TYR A N 1
ATOM 821 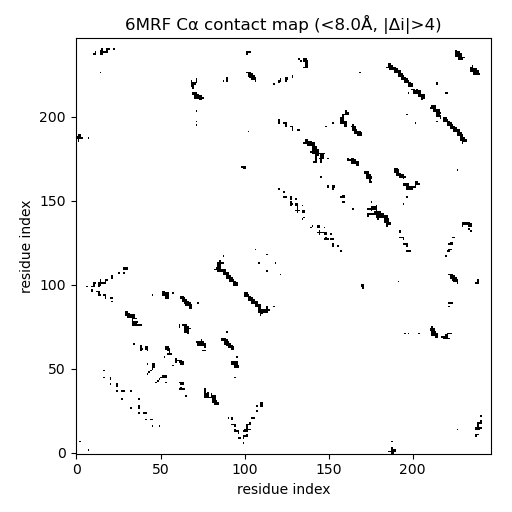C CA . TYR A 1 124 ? 4.254 -2.175 9.281 1.00 17.31 116 TYR A CA 1
ATOM 822 C C . TYR A 1 124 ? 4.224 -3.565 9.889 1.00 17.37 116 TYR A C 1
ATOM 823 O O . TYR A 1 124 ? 5.274 -4.129 10.200 1.00 19.99 116 TYR A O 1
ATOM 832 N N . ILE A 1 125 ? 3.025 -4.098 10.068 1.00 19.73 117 ILE A N 1
ATOM 833 C CA . ILE A 1 125 ? 2.833 -5.446 10.587 1.00 19.92 117 ILE A CA 1
ATOM 834 C C . ILE A 1 125 ? 2.473 -6.326 9.397 1.00 17.70 117 ILE A C 1
ATOM 835 O O . ILE A 1 125 ? 1.410 -6.159 8.785 1.00 21.88 117 ILE A O 1
ATOM 840 N N . VAL A 1 126 ? 3.370 -7.253 9.043 1.00 17.92 118 VAL A N 1
ATOM 841 C CA . VAL A 1 126 ? 3.207 -8.032 7.820 1.00 20.60 118 VAL A CA 1
ATOM 842 C C . VAL A 1 126 ? 2.021 -8.971 7.986 1.00 25.95 118 VAL A C 1
ATOM 843 O O . VAL A 1 126 ? 1.988 -9.793 8.909 1.00 25.26 118 VAL A O 1
ATOM 847 N N . GLY A 1 127 ? 1.038 -8.844 7.101 1.00 23.09 119 GLY A N 1
ATOM 848 C CA . GLY A 1 127 ? -0.158 -9.653 7.176 1.00 22.96 119 GLY A CA 1
ATOM 849 C C . GLY A 1 127 ? -1.208 -9.149 8.140 1.00 26.59 119 GLY A C 1
ATOM 850 O O . GLY A 1 127 ? -2.292 -9.745 8.213 1.00 30.47 119 GLY A O 1
ATOM 851 N N . GLY A 1 128 ? -0.926 -8.075 8.875 1.00 22.88 120 GLY A N 1
ATOM 852 C CA . GLY A 1 128 ? -1.914 -7.422 9.708 1.00 26.37 120 GLY A CA 1
ATOM 853 C C . GLY A 1 128 ? -2.028 -7.968 11.110 1.00 32.00 120 GLY A C 1
ATOM 854 O O . GLY A 1 128 ? -2.715 -7.364 11.941 1.00 34.87 120 GLY A O 1
ATOM 855 N N . GLU A 1 129 ? -1.363 -9.072 11.406 1.00 20.77 121 GLU A N 1
ATOM 856 C CA . GLU A 1 129 ? -1.457 -9.717 12.705 1.00 21.04 121 GLU A CA 1
ATOM 857 C C . GLU A 1 129 ? -0.062 -10.028 13.214 1.00 21.10 121 GLU A C 1
ATOM 858 O O . GLU A 1 129 ? 0.817 -10.412 12.437 1.00 25.13 121 GLU A O 1
ATOM 864 N N . THR A 1 130 ? 0.125 -9.906 14.525 1.00 18.72 122 THR A N 1
ATOM 865 C CA . THR A 1 130 ? 1.384 -10.300 15.141 1.00 19.89 122 THR A CA 1
ATOM 866 C C . THR A 1 130 ? 1.102 -10.580 16.612 1.00 19.59 122 THR A C 1
ATOM 867 O O . THR A 1 130 ? -0.059 -10.658 17.027 1.00 22.03 122 THR A O 1
ATOM 871 N N . SER A 1 131 ? 2.158 -10.784 17.392 1.00 20.13 123 SER A N 1
ATOM 872 C CA . SER A 1 131 ? 1.970 -11.157 18.789 1.00 17.62 123 SER A CA 1
ATOM 873 C C . SER A 1 131 ? 1.404 -9.998 19.591 1.00 20.76 123 SER A C 1
ATOM 874 O O . SER A 1 131 ? 1.468 -8.836 19.192 1.00 21.78 123 SER A O 1
ATOM 877 N N . ILE A 1 132 ? 0.834 -10.336 20.753 1.00 17.61 12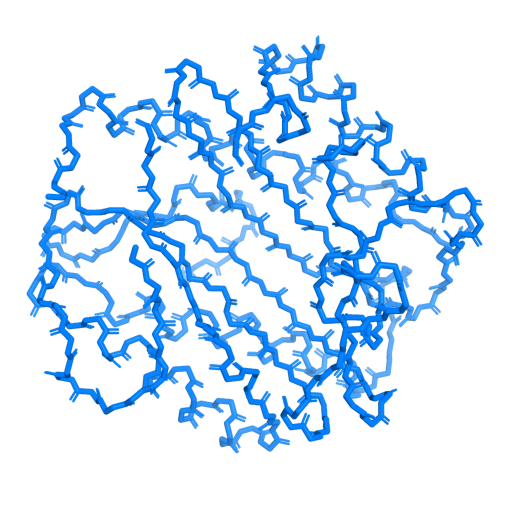4 ILE A N 1
ATOM 878 C CA . ILE A 1 132 ? 0.418 -9.304 21.708 1.00 18.08 124 ILE A CA 1
ATOM 879 C C . ILE A 1 132 ? 1.555 -8.316 21.943 1.00 21.42 124 ILE A C 1
ATOM 880 O O . ILE A 1 132 ? 1.371 -7.093 21.861 1.00 19.18 124 ILE A O 1
ATOM 885 N N . LEU A 1 133 ? 2.755 -8.842 22.205 1.00 18.35 125 LEU A N 1
ATOM 886 C CA A LEU A 1 133 ? 3.881 -7.973 22.540 0.50 23.28 125 LEU A CA 1
ATOM 887 C CA B LEU A 1 133 ? 3.906 -8.001 22.531 0.50 23.29 125 LEU A CA 1
ATOM 888 C C . LEU A 1 133 ? 4.308 -7.121 21.354 1.00 20.08 125 LEU A C 1
ATOM 889 O O . LEU A 1 133 ? 4.598 -5.930 21.521 1.00 20.07 125 LEU A O 1
ATOM 898 N N . ALA A 1 134 ? 4.380 -7.702 20.153 1.00 18.36 126 ALA A N 1
ATOM 899 C CA . ALA A 1 134 ? 4.833 -6.911 19.009 1.00 16.48 126 ALA A CA 1
ATOM 900 C C . ALA A 1 134 ? 3.849 -5.797 18.683 1.00 19.02 126 ALA A C 1
ATOM 901 O O . ALA A 1 134 ? 4.259 -4.675 18.357 1.00 19.49 126 ALA A O 1
ATOM 903 N N . ASN A 1 135 ? 2.547 -6.083 18.763 1.00 20.89 127 ASN A N 1
ATOM 904 C CA . ASN A 1 135 ? 1.549 -5.034 18.558 1.00 17.85 127 ASN A CA 1
ATOM 905 C C . ASN A 1 135 ? 1.732 -3.904 19.563 1.00 17.99 127 ASN A C 1
ATOM 906 O O . ASN A 1 135 ? 1.717 -2.721 19.204 1.00 18.91 127 ASN A O 1
ATOM 911 N N . ARG A 1 136 ? 1.901 -4.261 20.831 1.00 16.28 128 ARG A N 1
ATOM 912 C CA . ARG A 1 136 ? 2.050 -3.259 21.889 1.00 16.46 128 ARG A CA 1
ATOM 913 C C . ARG A 1 136 ? 3.319 -2.439 21.693 1.00 21.42 128 ARG A C 1
ATOM 914 O O . ARG A 1 136 ? 3.326 -1.212 21.898 1.00 18.19 128 ARG A O 1
ATOM 922 N N . LEU A 1 137 ? 4.408 -3.103 21.295 1.00 18.12 129 LEU A N 1
ATOM 923 C CA . LEU A 1 137 ? 5.671 -2.408 21.071 1.00 17.52 129 LEU A CA 1
ATOM 924 C C . LEU A 1 137 ? 5.526 -1.344 19.992 1.00 17.51 129 LEU A C 1
ATOM 925 O O . LEU A 1 137 ? 6.011 -0.215 20.147 1.00 18.12 129 LEU A O 1
ATOM 930 N N . CYS A 1 138 ? 4.873 -1.690 18.875 1.00 18.77 130 CYS A N 1
ATOM 931 C CA . CYS A 1 138 ? 4.675 -0.705 17.809 1.00 17.22 130 CYS A CA 1
ATOM 932 C C . CYS A 1 138 ? 3.802 0.444 18.275 1.00 16.45 130 CYS A C 1
ATOM 933 O O . CYS A 1 138 ? 4.097 1.614 17.989 1.00 17.65 130 CYS A O 1
ATOM 936 N N . LYS A 1 139 ? 2.713 0.141 18.984 1.00 16.13 131 LYS A N 1
ATOM 937 C CA . LYS A 1 139 ? 1.817 1.210 19.424 1.00 16.43 131 LYS A CA 1
ATOM 938 C C . LYS A 1 139 ? 2.501 2.120 20.438 1.00 17.56 131 LYS A C 1
ATOM 939 O O . LYS A 1 139 ? 2.314 3.348 20.408 1.00 18.80 131 LYS A O 1
ATOM 945 N N . VAL A 1 140 ? 3.276 1.537 21.363 1.00 16.13 132 VAL A N 1
ATOM 946 C CA . VAL A 1 140 ? 4.007 2.342 22.340 1.00 16.38 132 VAL A CA 1
ATOM 947 C C . VAL A 1 140 ? 5.054 3.207 21.654 1.00 17.58 132 VAL A C 1
ATOM 948 O O . VAL A 1 140 ? 5.251 4.372 22.027 1.00 18.23 132 VAL A O 1
ATOM 952 N N . ALA A 1 141 ? 5.745 2.665 20.648 1.00 17.24 133 ALA A N 1
ATOM 953 C CA . ALA A 1 141 ? 6.741 3.467 19.943 1.00 14.17 133 ALA A CA 1
ATOM 954 C C . ALA A 1 141 ? 6.099 4.652 19.239 1.00 17.69 133 ALA A C 1
ATOM 955 O O . ALA A 1 141 ? 6.649 5.763 19.250 1.00 16.88 133 ALA A O 1
ATOM 957 N N . GLN A 1 142 ? 4.937 4.441 18.615 1.00 15.62 134 GLN A N 1
ATOM 958 C CA . GLN A 1 142 ? 4.286 5.555 17.923 1.00 15.00 134 GLN A CA 1
ATOM 959 C C . GLN A 1 142 ? 3.802 6.599 18.921 1.00 16.79 134 GLN A C 1
ATOM 960 O O . GLN A 1 142 ? 4.002 7.810 18.728 1.00 18.33 134 GLN A O 1
ATOM 966 N N . GLU A 1 143 ? 3.168 6.147 20.004 1.00 15.82 135 GLU A N 1
ATOM 967 C CA . GLU A 1 143 ? 2.701 7.084 21.017 1.00 14.89 135 GLU A CA 1
ATOM 968 C C . GLU A 1 143 ? 3.868 7.809 21.678 1.00 15.75 135 GLU A C 1
ATOM 969 O O . GLU A 1 143 ? 3.740 8.988 22.030 1.00 17.40 135 GLU A O 1
ATOM 975 N N . ALA A 1 144 ? 5.015 7.136 21.830 1.00 15.85 136 ALA A N 1
ATOM 976 C CA . ALA A 1 144 ? 6.192 7.790 22.399 1.00 17.66 136 ALA A CA 1
ATOM 977 C C . ALA A 1 144 ? 6.646 8.948 21.526 1.00 18.78 136 ALA A C 1
ATOM 978 O O . ALA A 1 144 ? 6.957 10.036 22.023 1.00 17.75 136 ALA A O 1
ATOM 980 N N . MET A 1 145 ? 6.710 8.725 20.215 1.00 15.89 137 MET A N 1
ATOM 981 C CA . MET A 1 145 ? 7.024 9.825 19.308 1.00 15.07 137 MET A CA 1
ATOM 982 C C . MET A 1 145 ? 6.046 10.980 19.494 1.00 18.32 137 MET A C 1
ATOM 983 O O . MET A 1 145 ? 6.448 12.148 19.616 1.00 17.53 137 MET A O 1
ATOM 988 N N . TYR A 1 146 ? 4.748 10.675 19.512 1.00 16.49 138 TYR A N 1
ATOM 989 C CA . TYR A 1 146 ? 3.747 11.725 19.685 1.00 15.78 138 TYR A CA 1
ATOM 990 C C . TYR A 1 146 ? 3.928 12.466 21.005 1.00 18.38 138 TYR A C 1
ATOM 991 O O . TYR A 1 146 ? 3.728 13.683 21.071 1.00 18.17 138 TYR A O 1
ATOM 1000 N N . ARG A 1 147 ? 4.243 11.747 22.084 1.00 16.64 139 ARG A N 1
ATOM 1001 C CA . ARG A 1 147 ? 4.437 12.431 23.364 1.00 16.73 139 ARG A CA 1
ATOM 1002 C C . ARG A 1 147 ? 5.609 13.397 23.306 1.00 19.84 139 ARG A C 1
ATOM 1003 O O . ARG A 1 147 ? 5.562 14.482 23.907 1.00 20.05 139 ARG A O 1
ATOM 1011 N N . GLY A 1 148 ? 6.684 13.002 22.627 1.00 18.99 140 GLY A N 1
ATOM 1012 C CA . GLY A 1 148 ? 7.794 13.920 22.428 1.00 19.05 140 GLY A CA 1
ATOM 1013 C C . GLY A 1 148 ? 7.408 15.110 21.572 1.00 19.86 140 GLY A C 1
ATOM 1014 O O . GLY A 1 148 ? 7.750 16.250 21.886 1.00 20.07 140 GLY A O 1
ATOM 1015 N N . MET A 1 149 ? 6.691 14.856 20.465 1.00 17.73 141 MET A N 1
ATOM 1016 C CA . MET A 1 149 ? 6.214 15.948 19.614 1.00 16.92 141 MET A CA 1
ATOM 1017 C C . MET A 1 149 ? 5.298 16.905 20.365 1.00 17.99 141 MET A C 1
ATOM 1018 O O . MET A 1 149 ? 5.284 18.109 20.078 1.00 17.58 141 MET A O 1
ATOM 1023 N N . ALA A 1 150 ? 4.515 16.391 21.316 1.00 18.22 142 ALA A N 1
ATOM 1024 C CA . ALA A 1 150 ? 3.561 17.225 22.031 1.00 18.24 142 ALA A CA 1
ATOM 1025 C C . ALA A 1 150 ? 4.225 18.276 22.906 1.00 20.49 142 ALA A C 1
ATOM 1026 O O . ALA A 1 150 ? 3.557 19.241 23.287 1.00 24.92 142 ALA A O 1
ATOM 1028 N N . THR A 1 151 ? 5.507 18.114 23.239 1.00 22.48 143 THR A N 1
ATOM 1029 C CA . THR A 1 151 ? 6.183 19.115 24.061 1.00 20.99 143 THR A CA 1
ATOM 1030 C C . THR A 1 151 ? 6.639 20.325 23.263 1.00 21.77 143 THR A C 1
ATOM 1031 O O . THR A 1 151 ? 7.023 21.334 23.870 1.00 22.30 143 THR A O 1
ATOM 1035 N N . VAL A 1 152 ? 6.629 20.248 21.929 1.00 20.48 144 VAL A N 1
ATOM 1036 C CA . VAL A 1 152 ? 7.374 21.192 21.103 1.00 20.29 144 VAL A CA 1
ATOM 1037 C C . VAL A 1 152 ? 6.512 22.401 20.762 1.00 16.91 144 VAL A C 1
ATOM 1038 O O . VAL A 1 152 ? 5.346 22.267 20.369 1.00 19.59 144 VAL A O 1
ATOM 1042 N N . ARG A 1 153 ? 7.081 23.592 20.959 1.00 18.24 145 ARG A N 1
ATOM 1043 C CA . ARG A 1 153 ? 6.499 24.863 20.558 1.00 19.65 145 ARG A CA 1
ATOM 1044 C C . ARG A 1 153 ? 7.5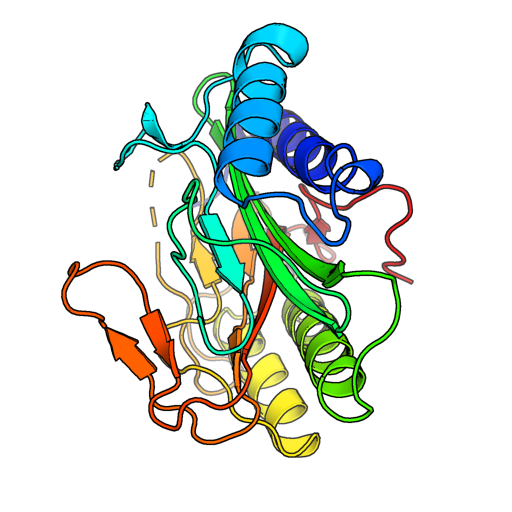75 25.912 20.772 1.00 25.15 145 ARG A C 1
ATOM 1045 O O . ARG A 1 153 ? 8.577 25.657 21.447 1.00 24.16 145 ARG A O 1
ATOM 1053 N N . ASP A 1 154 ? 7.382 27.085 20.175 1.00 22.33 146 ASP A N 1
ATOM 1054 C CA . ASP A 1 154 ? 8.305 28.171 20.452 1.00 23.52 146 ASP A CA 1
ATOM 1055 C C . ASP A 1 154 ? 8.405 28.375 21.959 1.00 29.03 146 ASP A C 1
ATOM 1056 O O . ASP A 1 154 ? 7.392 28.501 22.651 1.00 31.06 146 ASP A O 1
ATOM 1061 N N . GLY A 1 155 ? 9.631 28.354 22.473 1.00 27.40 147 GLY A N 1
ATOM 1062 C CA . GLY A 1 155 ? 9.866 28.550 23.887 1.00 33.50 147 GLY A CA 1
ATOM 1063 C C . GLY A 1 155 ? 10.005 27.278 24.697 1.00 32.80 147 GLY A C 1
ATOM 1064 O O . GLY A 1 155 ? 10.373 27.358 25.878 1.00 35.77 147 GLY A O 1
ATOM 1065 N N . SER A 1 156 ? 9.714 26.115 24.113 1.00 32.31 148 SER A N 1
ATOM 1066 C CA . SER A 1 156 ? 9.967 24.864 24.810 1.00 31.56 148 SER A CA 1
ATOM 1067 C C . SER A 1 156 ? 11.454 24.524 24.714 1.00 32.84 148 SER A C 1
ATOM 1068 O O . SER A 1 156 ? 12.245 25.247 24.105 1.00 34.88 148 SER A O 1
ATOM 1071 N N . TYR A 1 157 ? 11.851 23.410 25.318 1.00 33.02 149 TYR A N 1
ATOM 1072 C CA . TYR A 1 157 ? 13.255 23.029 25.359 1.00 32.52 149 TYR A CA 1
ATOM 1073 C C . TYR A 1 157 ? 13.478 21.692 24.674 1.00 34.88 149 TYR A C 1
ATOM 1074 O O . TYR A 1 157 ? 12.610 20.818 24.684 1.00 33.94 149 TYR A O 1
ATOM 1083 N N . LEU A 1 158 ? 14.664 21.549 24.080 1.00 35.04 150 LEU A N 1
ATOM 1084 C CA . LEU A 1 158 ? 15.012 20.306 23.399 1.00 37.84 150 LEU A CA 1
ATOM 1085 C C . LEU A 1 158 ? 14.928 19.117 24.347 1.00 37.63 150 LEU A C 1
ATOM 1086 O O . LEU A 1 158 ? 14.484 18.030 23.955 1.00 32.52 150 LEU A O 1
ATOM 1091 N N . GLY A 1 159 ? 15.347 19.311 25.599 1.00 38.51 151 GLY A N 1
ATOM 1092 C CA . GLY A 1 159 ? 15.348 18.224 26.561 1.00 38.73 151 GLY A CA 1
ATOM 1093 C C . GLY A 1 159 ? 13.962 17.750 26.943 1.00 34.73 151 GLY A C 1
ATOM 1094 O O . GLY A 1 159 ? 13.800 16.614 27.400 1.00 29.97 151 GLY A O 1
ATOM 1095 N N . ASP A 1 160 ? 12.947 18.608 26.774 1.00 30.64 152 ASP A N 1
ATOM 1096 C CA . ASP A 1 160 ? 11.570 18.200 27.032 1.00 26.90 152 ASP A CA 1
ATOM 1097 C C . ASP A 1 160 ? 11.175 17.003 26.182 1.00 23.59 152 ASP A C 1
ATOM 1098 O O . ASP A 1 160 ? 10.369 16.170 26.619 1.00 25.00 152 ASP A O 1
ATOM 1103 N N . ILE A 1 161 ? 11.727 16.906 24.967 1.00 22.06 153 ILE A N 1
ATOM 1104 C CA . ILE A 1 161 ? 11.329 15.858 24.034 1.00 20.26 153 ILE A CA 1
ATOM 1105 C C . ILE A 1 161 ? 11.775 14.496 24.546 1.00 24.08 153 ILE A C 1
ATOM 1106 O O . ILE A 1 161 ? 10.958 13.591 24.756 1.00 22.84 153 ILE A O 1
ATOM 1111 N N . GLY A 1 162 ? 13.081 14.333 24.755 1.00 22.17 154 GLY A N 1
ATOM 1112 C CA . GLY A 1 162 ? 13.581 13.066 25.259 1.00 26.07 154 GLY A CA 1
ATOM 1113 C C . GLY A 1 162 ? 13.016 12.710 26.621 1.00 24.77 154 GLY A C 1
ATOM 1114 O O . GLY A 1 162 ? 12.762 11.540 26.908 1.00 25.72 154 GLY A O 1
ATOM 1115 N N . HIS A 1 163 ? 12.815 13.710 27.485 1.00 24.90 155 HIS A N 1
ATOM 1116 C CA . HIS A 1 163 ? 12.238 13.400 28.788 1.00 23.05 155 HIS A CA 1
ATOM 1117 C C . HIS A 1 163 ? 10.831 12.842 28.648 1.00 25.38 155 HIS A C 1
ATOM 1118 O O . HIS A 1 163 ? 10.479 11.856 29.303 1.00 23.53 155 HIS A O 1
ATOM 1125 N N . ALA A 1 164 ? 10.006 13.459 27.797 1.00 21.91 156 ALA A N 1
ATOM 1126 C CA . ALA A 1 164 ? 8.654 12.947 27.601 1.00 21.81 156 ALA A CA 1
ATOM 1127 C C . ALA A 1 164 ? 8.682 11.532 27.039 1.00 21.77 156 ALA A C 1
ATOM 1128 O O . ALA A 1 164 ? 7.924 10.663 27.487 1.00 20.17 156 ALA A O 1
ATOM 1130 N N . ILE A 1 165 ? 9.555 11.288 26.063 1.00 18.73 157 ILE A N 1
ATOM 1131 C CA . ILE A 1 165 ? 9.664 9.965 25.451 1.00 18.33 157 ILE A CA 1
ATOM 1132 C C . ILE A 1 165 ? 10.101 8.935 26.482 1.00 19.70 157 ILE A C 1
ATOM 1133 O O . ILE A 1 165 ? 9.473 7.881 26.638 1.00 21.47 157 ILE A O 1
ATOM 1138 N N . GLN A 1 166 ? 11.190 9.220 27.197 1.00 18.65 158 GLN A N 1
ATOM 1139 C CA . GLN A 1 166 ? 11.745 8.205 28.096 1.00 21.42 158 GLN A CA 1
ATOM 1140 C C . GLN A 1 166 ? 10.795 7.907 29.243 1.00 24.02 158 GLN A C 1
ATOM 1141 O O . GLN A 1 166 ? 10.585 6.739 29.598 1.00 23.33 158 GLN A O 1
ATOM 1147 N N . LYS A 1 167 ? 10.215 8.948 29.839 1.00 22.60 159 LYS A N 1
ATOM 1148 C CA . LYS A 1 167 ? 9.258 8.745 30.921 1.00 27.48 159 LYS A CA 1
ATOM 1149 C C . LYS A 1 167 ? 8.114 7.844 30.476 1.00 25.17 159 LYS A C 1
ATOM 1150 O O . LYS A 1 167 ? 7.715 6.918 31.197 1.00 24.45 159 LYS A O 1
ATOM 1156 N N . TYR A 1 168 ? 7.583 8.091 29.280 1.00 24.31 160 TYR A N 1
ATOM 1157 C CA . TYR A 1 168 ? 6.455 7.304 28.796 1.00 20.74 160 TYR A CA 1
ATOM 1158 C C . TYR A 1 168 ? 6.863 5.868 28.492 1.00 21.12 160 TYR A C 1
ATOM 1159 O O . TYR A 1 168 ? 6.185 4.919 28.904 1.00 21.72 160 TYR A O 1
ATOM 1168 N N . VAL A 1 169 ? 7.944 5.690 27.729 1.00 18.40 161 VAL A N 1
ATOM 1169 C CA . VAL A 1 169 ? 8.346 4.343 27.317 1.00 17.30 161 VAL A CA 1
ATOM 1170 C C . VAL A 1 169 ? 8.626 3.479 28.537 1.00 21.20 161 VAL A C 1
ATOM 1171 O O . VAL A 1 169 ? 8.199 2.318 28.608 1.00 20.16 161 VAL A O 1
ATOM 1175 N N . GLU A 1 170 ? 9.345 4.023 29.522 1.00 22.08 162 GLU A N 1
ATOM 1176 C CA . GLU A 1 170 ? 9.656 3.208 30.689 1.00 20.28 162 GLU A CA 1
ATOM 1177 C C . GLU A 1 170 ? 8.412 2.932 31.521 1.00 22.98 162 GLU A C 1
ATOM 1178 O O . GLU A 1 170 ? 8.308 1.860 32.135 1.00 24.62 162 GLU A O 1
ATOM 1184 N N . SER A 1 171 ? 7.446 3.858 31.528 1.00 21.06 163 SER A N 1
ATOM 1185 C CA . SER A 1 171 ? 6.186 3.568 32.206 1.00 23.98 163 SER A CA 1
ATOM 1186 C C . SER A 1 171 ? 5.444 2.416 31.544 1.00 24.00 163 SER A C 1
ATOM 1187 O O . SER A 1 171 ? 4.649 1.741 32.212 1.00 26.05 163 SER A O 1
ATOM 1190 N N . GLU A 1 172 ? 5.699 2.176 30.259 1.00 24.27 164 GLU A N 1
ATOM 1191 C CA . GLU A 1 172 ? 5.116 1.065 29.525 1.00 23.23 164 GLU A CA 1
ATOM 1192 C C . GLU A 1 172 ? 5.988 -0.179 29.560 1.00 23.48 164 GLU A C 1
ATOM 1193 O O . GLU A 1 172 ? 5.709 -1.135 28.825 1.00 24.71 164 GLU A O 1
ATOM 1199 N N . ARG A 1 173 ? 7.027 -0.184 30.398 1.00 24.87 165 ARG A N 1
ATOM 1200 C CA . ARG A 1 173 ? 7.887 -1.350 30.638 1.00 25.70 165 ARG A CA 1
ATOM 1201 C C . ARG A 1 173 ? 8.661 -1.767 29.390 1.00 24.12 165 ARG A C 1
ATOM 1202 O O . ARG A 1 173 ? 8.945 -2.951 29.187 1.00 27.20 165 ARG A O 1
ATOM 1210 N N . PHE A 1 174 ? 9.008 -0.806 28.544 1.00 22.85 166 PHE A N 1
ATOM 1211 C CA . PHE A 1 174 ? 9.942 -1.005 27.442 1.00 21.97 166 PHE A CA 1
ATOM 1212 C C . PHE A 1 174 ? 11.174 -0.132 27.684 1.00 23.82 166 PHE A C 1
ATOM 1213 O O . PHE A 1 174 ? 11.250 0.611 28.669 1.00 23.95 166 PHE A O 1
ATOM 1221 N N . SER A 1 175 ? 12.170 -0.247 26.805 1.00 22.58 167 SER A N 1
ATOM 1222 C CA A SER A 1 175 ? 13.430 0.476 26.918 0.69 23.66 167 SER A CA 1
ATOM 1223 C CA B SER A 1 175 ? 13.390 0.530 26.951 0.31 24.98 167 SER A CA 1
ATOM 1224 C C . SER A 1 175 ? 13.586 1.442 25.748 1.00 24.56 167 SER A C 1
ATOM 1225 O O . SER A 1 175 ? 13.118 1.163 24.640 1.00 23.76 167 SER A O 1
ATOM 1230 N N . VAL A 1 176 ? 14.262 2.570 25.982 1.00 26.12 168 VAL A N 1
ATOM 1231 C CA . VAL A 1 176 ? 14.586 3.507 24.906 1.00 24.08 168 VAL A CA 1
ATOM 1232 C C . VAL A 1 176 ? 16.030 3.294 24.477 1.00 24.65 168 VAL A C 1
ATOM 1233 O O . VAL A 1 176 ? 16.933 3.209 25.318 1.00 27.16 168 VAL A O 1
ATOM 1237 N N . VAL A 1 177 ? 16.254 3.209 23.163 1.00 24.29 169 VAL A N 1
ATOM 1238 C CA . VAL A 1 177 ? 17.616 3.223 22.654 1.00 25.97 169 VAL A CA 1
ATOM 1239 C C . VAL A 1 177 ? 18.222 4.583 22.958 1.00 27.27 169 VAL A C 1
ATOM 1240 O O . VAL A 1 177 ? 17.638 5.623 22.633 1.00 28.67 169 VAL A O 1
ATOM 1244 N N . ARG A 1 178 ? 19.390 4.586 23.589 1.00 29.31 170 ARG A N 1
ATOM 1245 C CA . ARG A 1 178 ? 19.915 5.810 24.175 1.00 33.29 170 ARG A CA 1
ATOM 1246 C C . ARG A 1 178 ? 20.727 6.660 23.211 1.00 37.78 170 ARG A C 1
ATOM 1247 O O . ARG A 1 178 ? 20.999 7.821 23.533 1.00 39.32 170 ARG A O 1
ATOM 1255 N N . GLU A 1 179 ? 21.109 6.123 22.049 1.00 37.32 171 GLU A N 1
ATOM 1256 C CA . GLU A 1 179 ? 21.920 6.884 21.101 1.00 39.74 171 GLU A CA 1
ATOM 1257 C C . GLU A 1 179 ? 21.339 8.274 20.856 1.00 40.75 171 GLU A C 1
ATOM 1258 O O . GLU A 1 179 ? 22.031 9.286 21.019 1.00 42.93 171 GLU A O 1
ATOM 1260 N N . TYR A 1 180 ? 20.061 8.344 20.492 1.00 41.56 172 TYR A N 1
ATOM 1261 C CA . TYR A 1 180 ? 19.421 9.622 20.200 1.00 41.00 172 TYR A CA 1
ATOM 1262 C C . TYR A 1 180 ? 17.918 9.408 20.118 1.00 33.86 172 TYR A C 1
ATOM 1263 O O . TYR A 1 180 ? 17.441 8.282 19.976 1.00 31.78 172 TYR A O 1
ATOM 1272 N N . CYS A 1 181 ? 17.171 10.512 20.187 1.00 30.93 173 CYS A N 1
ATOM 1273 C CA . CYS A 1 181 ? 15.740 10.476 19.899 1.00 33.18 173 CYS A CA 1
ATOM 1274 C C . CYS A 1 181 ? 15.355 11.419 18.765 1.00 31.04 173 CYS A C 1
ATOM 1275 O O . CYS A 1 181 ? 14.163 11.559 18.473 1.00 29.90 173 CYS A O 1
ATOM 1278 N N . GLY A 1 182 ? 16.329 12.059 18.122 1.00 31.62 174 GLY A N 1
ATOM 1279 C CA . GLY A 1 182 ? 16.061 12.981 17.033 1.00 35.50 174 GLY A CA 1
ATOM 1280 C C . GLY A 1 182 ? 17.329 13.689 16.613 1.00 40.16 174 GLY A C 1
ATOM 1281 O O . GLY A 1 182 ? 18.395 13.525 17.215 1.00 43.06 174 GLY A O 1
ATOM 1282 N N . HIS A 1 183 ? 17.195 14.492 15.554 1.00 39.19 175 HIS A N 1
ATOM 1283 C CA . HIS A 1 183 ? 18.307 15.253 15.002 1.00 43.84 175 HIS A CA 1
ATOM 1284 C C . HIS A 1 183 ? 17.777 16.532 14.374 1.00 43.25 175 HIS A C 1
ATOM 1285 O O . HIS A 1 183 ? 16.661 16.564 13.853 1.00 39.93 175 HIS A O 1
ATOM 1292 N N . GLY A 1 184 ? 18.597 17.580 14.398 1.00 47.80 176 GLY A N 1
ATOM 1293 C CA . GLY A 1 184 ? 18.327 18.720 13.544 1.00 51.00 176 GLY A CA 1
ATOM 1294 C C . GLY A 1 184 ? 18.280 18.307 12.085 1.00 55.62 176 GLY A C 1
ATOM 1295 O O . GLY A 1 184 ? 18.920 17.339 11.670 1.00 59.63 176 GLY A O 1
ATOM 1296 N N . ILE A 1 185 ? 17.497 19.039 11.296 1.00 54.94 177 ILE A N 1
ATOM 1297 C CA . ILE A 1 185 ? 17.303 18.708 9.889 1.00 57.39 177 ILE A CA 1
ATOM 1298 C C . ILE A 1 185 ? 17.315 19.998 9.084 1.00 59.77 177 ILE A C 1
ATOM 1299 O O . ILE A 1 185 ? 16.725 21.006 9.487 1.00 58.73 177 ILE A O 1
ATOM 1304 N N . GLY A 1 186 ? 18.022 19.974 7.958 1.00 60.60 178 GLY A N 1
ATOM 1305 C CA . GLY A 1 186 ? 18.135 21.149 7.123 1.00 66.52 178 GLY A CA 1
ATOM 1306 C C . GLY A 1 186 ? 18.782 20.863 5.785 1.00 74.55 178 GLY A C 1
ATOM 1307 O O . GLY A 1 186 ? 18.132 20.328 4.882 1.00 77.30 178 GLY A O 1
ATOM 1308 N N . THR A 1 187 ? 20.065 21.209 5.665 1.00 77.06 179 THR A N 1
ATOM 1309 C CA . THR A 1 187 ? 20.833 21.122 4.421 1.00 80.43 179 THR A CA 1
ATOM 1310 C C . THR A 1 187 ? 20.238 22.037 3.359 1.00 84.01 179 THR A C 1
ATOM 1311 O O . THR A 1 187 ? 20.593 23.214 3.277 1.00 86.68 179 THR A O 1
ATOM 1315 N N . GLN A 1 194 ? 23.136 18.728 15.029 1.00 61.89 186 GLN A N 1
ATOM 1316 C CA . GLN A 1 194 ? 22.432 18.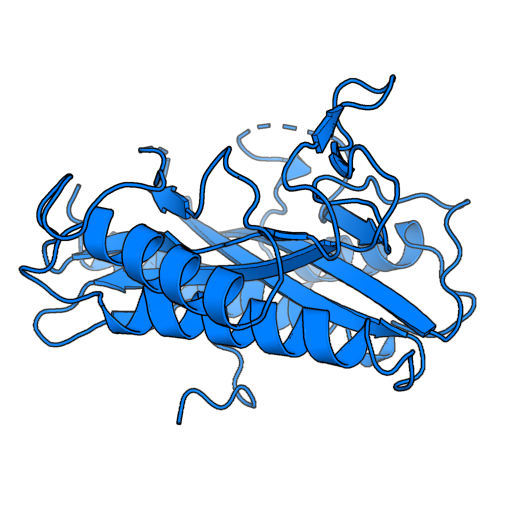676 16.305 1.00 57.03 186 GLN A CA 1
ATOM 1317 C C . GLN A 1 194 ? 21.780 17.313 16.520 1.00 56.78 186 GLN A C 1
ATOM 1318 O O . GLN A 1 194 ? 20.968 16.868 15.709 1.00 53.87 186 GLN A O 1
ATOM 1320 N N . VAL A 1 195 ? 22.141 16.654 17.619 1.00 54.33 187 VAL A N 1
ATOM 1321 C CA . VAL A 1 195 ? 21.614 15.342 17.970 1.00 51.15 187 VAL A CA 1
ATOM 1322 C C . VAL A 1 195 ? 20.800 15.482 19.247 1.00 54.22 187 VAL A C 1
ATOM 1323 O O . VAL A 1 195 ? 21.290 16.028 20.244 1.00 53.51 187 VAL A O 1
ATOM 1325 N N . LEU A 1 196 ? 19.560 14.994 19.213 1.00 51.76 188 LEU A N 1
ATOM 1326 C CA . LEU A 1 196 ? 18.679 15.042 20.376 1.00 49.13 188 LEU A CA 1
ATOM 1327 C C . LEU A 1 196 ? 18.981 13.861 21.288 1.00 50.83 188 LEU A C 1
ATOM 1328 O O . LEU A 1 196 ? 18.911 12.706 20.857 1.00 45.96 188 LEU A O 1
ATOM 1333 N N . HIS A 1 197 ? 19.305 14.147 22.546 1.00 55.84 189 HIS A N 1
ATOM 1334 C CA . HIS A 1 197 ? 19.649 13.121 23.516 1.00 56.42 189 HIS A CA 1
ATOM 1335 C C . HIS A 1 197 ? 18.612 13.083 24.632 1.00 52.22 189 HIS A C 1
ATOM 1336 O O . HIS A 1 197 ? 17.808 14.006 24.799 1.00 51.40 189 HIS A O 1
ATOM 1343 N N . TYR A 1 198 ? 18.636 11.990 25.393 1.00 45.03 190 TYR A N 1
ATOM 1344 C CA . TYR A 1 198 ? 17.764 11.850 26.550 1.00 41.46 190 TYR A CA 1
ATOM 1345 C C . TYR A 1 198 ? 18.400 12.516 27.761 1.00 46.24 190 TYR A C 1
ATOM 1346 O O . TYR A 1 198 ? 19.571 12.277 28.073 1.00 49.65 190 TYR A O 1
ATOM 1355 N N . GLY A 1 199 ? 17.636 13.353 28.430 1.00 43.70 191 GLY A N 1
ATOM 1356 C CA . GLY A 1 199 ? 18.104 14.033 29.620 1.00 44.51 191 GLY A CA 1
ATOM 1357 C C . GLY A 1 199 ? 16.915 14.526 30.398 1.00 44.27 191 GLY A C 1
ATOM 1358 O O . GLY A 1 199 ? 15.820 13.964 30.316 1.00 42.11 191 GLY A O 1
ATOM 1359 N N . GLN A 1 200 ? 17.125 15.595 31.154 1.00 50.42 192 GLN A N 1
ATOM 1360 C CA . GLN A 1 200 ? 16.065 16.176 31.957 1.00 52.66 192 GLN A CA 1
ATOM 1361 C C . GLN A 1 200 ? 15.289 17.206 31.147 1.00 47.69 192 GLN A C 1
ATOM 1362 O O . GLN A 1 200 ? 15.809 17.811 30.204 1.00 47.82 192 GLN A O 1
ATOM 1364 N N . ALA A 1 201 ? 14.031 17.402 31.528 1.00 45.30 193 ALA A N 1
ATOM 1365 C CA . ALA A 1 201 ? 13.239 18.468 30.940 1.00 46.25 193 ALA A CA 1
ATOM 1366 C C . ALA A 1 201 ? 13.846 19.823 31.281 1.00 46.99 193 ALA A C 1
ATOM 1367 O O . ALA A 1 201 ? 14.524 19.988 32.300 1.00 48.28 193 ALA A O 1
ATOM 1369 N N . GLY A 1 202 ? 13.607 20.801 30.412 1.00 45.87 194 GLY A N 1
ATOM 1370 C CA . GLY A 1 202 ? 14.177 22.119 30.597 1.00 43.73 194 GLY A CA 1
ATOM 1371 C C . GLY A 1 202 ? 15.639 22.240 30.228 1.00 47.89 194 GLY A C 1
ATOM 1372 O O . GLY A 1 202 ? 16.195 23.342 30.323 1.00 54.84 194 GLY A O 1
ATOM 1373 N N . THR A 1 203 ? 16.280 21.153 29.820 1.00 50.52 195 THR A N 1
ATOM 1374 C CA . THR A 1 203 ? 17.669 21.185 29.395 1.00 54.36 195 THR A CA 1
ATOM 1375 C C . THR A 1 203 ? 17.752 21.335 27.881 1.00 52.55 195 THR A C 1
ATOM 1376 O O . THR A 1 203 ? 16.774 21.141 27.154 1.00 45.99 195 THR A O 1
ATOM 1380 N N . GLY A 1 204 ? 18.940 21.685 27.412 1.00 53.57 196 GLY A N 1
ATOM 1381 C CA . GLY A 1 204 ? 19.162 21.815 25.995 1.00 52.12 196 GLY A CA 1
ATOM 1382 C C . GLY A 1 204 ? 18.674 23.142 25.450 1.00 53.50 196 GLY A C 1
ATOM 1383 O O . GLY A 1 204 ? 18.238 24.044 26.170 1.00 52.04 196 GLY A O 1
ATOM 1384 N N . MET A 1 205 ? 18.741 23.237 24.127 1.00 57.24 197 MET A N 1
ATOM 1385 C CA . MET A 1 205 ? 18.446 24.480 23.433 1.00 59.69 197 MET A CA 1
ATOM 1386 C C . MET A 1 205 ? 16.972 24.846 23.553 1.00 55.97 197 MET A C 1
ATOM 1387 O O . MET A 1 205 ? 16.091 23.993 23.435 1.00 48.58 197 MET A O 1
ATOM 1392 N N . ARG A 1 206 ? 16.707 26.126 23.795 1.00 45.00 198 ARG A N 1
ATOM 1393 C CA . ARG A 1 206 ? 15.342 26.627 23.745 1.00 41.08 198 ARG A CA 1
ATOM 1394 C C . ARG A 1 206 ? 14.888 26.691 22.294 1.00 38.22 198 ARG A C 1
ATOM 1395 O O . ARG A 1 206 ? 15.613 27.188 21.428 1.00 43.16 198 ARG A O 1
ATOM 1403 N N . LEU A 1 207 ? 13.692 26.184 22.027 1.00 35.19 199 LEU A N 1
ATOM 1404 C CA . LEU A 1 207 ? 13.195 26.091 20.664 1.00 35.55 199 LEU A CA 1
ATOM 1405 C C . LEU A 1 207 ? 12.547 27.399 20.233 1.00 37.36 199 LEU A C 1
ATOM 1406 O O . LEU A 1 207 ? 11.946 28.117 21.035 1.00 37.72 199 LEU A O 1
ATOM 1411 N N . GLU A 1 208 ? 12.688 27.704 18.947 1.00 36.51 200 GLU A N 1
ATOM 1412 C CA . GLU A 1 208 ? 12.128 28.903 18.347 1.00 34.81 200 GLU A CA 1
ATOM 1413 C C . GLU A 1 208 ? 11.360 28.526 17.089 1.00 31.28 200 GLU A C 1
ATOM 1414 O O . GLU A 1 208 ? 11.735 27.592 16.376 1.00 32.08 200 GLU A O 1
ATOM 1420 N N . ALA A 1 209 ? 10.286 29.266 16.820 1.00 28.68 201 ALA A N 1
ATOM 1421 C CA . ALA A 1 209 ? 9.514 29.063 15.602 1.00 29.61 201 ALA A CA 1
ATOM 1422 C C . ALA A 1 209 ? 10.429 29.151 14.389 1.00 31.72 201 ALA A C 1
ATOM 1423 O O . ALA A 1 209 ? 11.264 30.054 14.296 1.00 34.10 201 ALA A O 1
ATOM 1425 N N . GLY A 1 210 ? 10.282 28.197 13.469 1.00 30.96 202 GLY A N 1
ATOM 1426 C CA . GLY A 1 210 ? 11.118 28.144 12.286 1.00 32.45 202 GLY A CA 1
ATOM 1427 C C . GLY A 1 210 ? 12.217 27.107 12.346 1.00 36.02 202 GLY A C 1
ATOM 1428 O O . GLY A 1 210 ? 12.815 26.802 11.307 1.00 37.59 202 GLY A O 1
ATOM 1429 N N . MET A 1 211 ? 12.496 26.553 13.524 1.00 32.55 203 MET A N 1
ATOM 1430 C CA . MET A 1 211 ? 13.425 25.437 13.613 1.00 31.72 203 MET A CA 1
ATOM 1431 C C . MET A 1 211 ? 12.771 24.165 13.088 1.00 29.84 203 MET A C 1
ATOM 1432 O O . MET A 1 211 ? 11.554 23.990 13.161 1.00 27.22 203 MET A O 1
ATOM 1437 N N . THR A 1 212 ? 13.595 23.273 12.544 1.00 29.03 204 THR A N 1
ATOM 1438 C CA . THR A 1 212 ? 13.123 21.990 12.041 1.00 30.99 204 THR A CA 1
ATOM 1439 C C . THR A 1 212 ? 14.017 20.877 12.558 1.00 30.08 204 THR A C 1
ATOM 1440 O O . THR A 1 212 ? 15.239 21.033 12.626 1.00 31.24 204 THR A O 1
ATOM 1444 N N . PHE A 1 213 ? 13.411 19.747 12.897 1.00 27.79 205 PHE A N 1
ATOM 1445 C CA . PHE A 1 213 ? 14.209 18.583 13.237 1.00 30.07 205 PHE A CA 1
ATOM 1446 C C . PHE A 1 213 ? 13.331 17.351 13.135 1.00 22.20 205 PHE A C 1
ATOM 1447 O O . PHE A 1 213 ? 12.134 17.433 12.846 1.00 22.40 205 PHE A O 1
ATOM 1455 N N . THR A 1 214 ? 13.945 16.200 13.359 1.00 22.66 206 THR A N 1
ATOM 1456 C CA . THR A 1 214 ? 13.226 14.943 13.387 1.00 18.91 206 THR A CA 1
ATOM 1457 C C . THR A 1 214 ? 13.097 14.464 14.824 1.00 20.16 206 THR A C 1
ATOM 1458 O O . THR A 1 214 ? 13.946 14.746 15.673 1.00 25.53 206 THR A O 1
ATOM 1462 N N . ILE A 1 215 ? 12.007 13.764 15.087 1.00 18.71 207 ILE A N 1
ATOM 1463 C CA . ILE A 1 215 ? 11.788 13.084 16.357 1.00 16.14 207 ILE A CA 1
ATOM 1464 C C . ILE A 1 215 ? 11.590 11.616 16.003 1.00 19.67 207 ILE A C 1
ATOM 1465 O O . ILE A 1 215 ? 10.721 11.286 15.186 1.00 17.46 207 ILE A O 1
ATOM 1470 N N . GLU A 1 216 ? 12.423 10.749 16.559 1.00 20.50 208 GLU A N 1
ATOM 1471 C CA . GLU A 1 216 ? 12.456 9.374 16.054 1.00 19.88 208 GLU A CA 1
ATOM 1472 C C . GLU A 1 216 ? 12.901 8.369 17.108 1.00 21.64 208 GLU A C 1
ATOM 1473 O O . GLU A 1 216 ? 13.880 7.634 16.902 1.00 24.86 208 GLU A O 1
ATOM 1479 N N . PRO A 1 217 ? 12.174 8.256 18.208 1.00 18.41 209 PRO A N 1
ATOM 1480 C CA . PRO A 1 217 ? 12.599 7.343 19.273 1.00 19.24 209 PRO A CA 1
ATOM 1481 C C . PRO A 1 217 ? 12.541 5.893 18.820 1.00 20.09 209 PRO A C 1
ATOM 1482 O O . PRO A 1 217 ? 11.654 5.488 18.065 1.00 20.11 209 PRO A O 1
ATOM 1486 N N . MET A 1 218 ? 13.524 5.122 19.263 1.00 20.87 210 MET A N 1
ATOM 1487 C CA . MET A 1 218 ? 13.568 3.689 19.014 1.00 20.14 210 MET A CA 1
ATOM 1488 C C . MET A 1 218 ? 13.292 2.995 20.334 1.00 19.50 210 MET A C 1
ATOM 1489 O O . MET A 1 218 ? 13.900 3.342 21.353 1.00 18.95 210 MET A O 1
ATOM 1494 N N . VAL A 1 219 ? 12.361 2.043 20.324 1.00 20.13 211 VAL A N 1
ATOM 1495 C CA . VAL A 1 219 ? 11.878 1.396 21.542 1.00 16.65 211 VAL A CA 1
ATOM 1496 C C . VAL A 1 219 ? 12.183 -0.095 21.443 1.00 20.02 211 VAL A C 1
ATOM 1497 O O . VAL A 1 219 ? 11.781 -0.746 20.473 1.00 19.41 211 VAL A O 1
ATOM 1501 N N . ASN A 1 220 ? 12.881 -0.634 22.446 1.00 20.34 212 ASN A N 1
ATOM 1502 C CA . ASN A 1 220 ? 13.239 -2.047 22.474 1.00 18.56 212 ASN A CA 1
ATOM 1503 C C . ASN A 1 220 ? 12.325 -2.804 23.426 1.00 20.68 212 ASN A C 1
ATOM 1504 O O . ASN A 1 220 ? 11.953 -2.294 24.485 1.00 22.30 212 ASN A O 1
ATOM 1509 N N . ALA A 1 221 ? 12.002 -4.048 23.064 1.00 20.66 213 ALA A N 1
ATOM 1510 C CA . ALA A 1 221 ? 11.204 -4.887 23.953 1.00 20.01 213 ALA A CA 1
ATOM 1511 C C . ALA A 1 221 ? 11.999 -5.379 25.146 1.00 26.26 213 ALA A C 1
ATOM 1512 O O . ALA A 1 221 ? 11.400 -5.731 26.167 1.00 26.73 213 ALA A O 1
ATOM 1514 N N . GLY A 1 222 ? 13.323 -5.426 25.041 1.00 21.99 214 GLY A N 1
ATOM 1515 C CA . GLY A 1 222 ? 14.156 -5.912 26.124 1.00 24.34 214 GLY A CA 1
ATOM 1516 C C . GLY A 1 222 ? 15.138 -4.870 26.607 1.00 24.55 214 GLY A C 1
ATOM 1517 O O . GLY A 1 222 ? 14.730 -3.756 26.943 1.00 25.91 214 GLY A O 1
ATOM 1518 N N . VAL A 1 223 ? 16.433 -5.211 26.631 1.00 25.79 215 VAL A N 1
ATOM 1519 C CA . VAL A 1 223 ? 17.453 -4.259 27.086 1.00 26.43 215 VAL A CA 1
ATOM 1520 C C . VAL A 1 223 ? 17.516 -3.071 26.133 1.00 24.70 215 VAL A C 1
ATOM 1521 O O . VAL A 1 223 ? 17.084 -3.135 24.977 1.00 24.40 215 VAL A O 1
ATOM 1525 N N . TRP A 1 224 ? 18.071 -1.964 26.626 1.00 27.03 216 TRP A N 1
ATOM 1526 C CA . TRP A 1 224 ? 18.208 -0.796 25.763 1.00 27.86 216 TRP A CA 1
ATOM 1527 C C . TRP A 1 224 ? 19.468 -0.852 24.909 1.00 32.85 216 TRP A C 1
ATOM 1528 O O . TRP A 1 224 ? 19.549 -0.136 23.900 1.00 26.83 216 TRP A O 1
ATOM 1539 N N . GLN A 1 225 ? 20.431 -1.703 25.271 1.00 31.10 217 GLN A N 1
ATOM 1540 C CA . GLN A 1 225 ? 21.684 -1.798 24.536 1.00 31.92 217 GLN A CA 1
ATOM 1541 C C . GLN A 1 225 ? 21.472 -2.342 23.126 1.00 34.53 217 GLN A C 1
ATOM 1542 O O . GLN A 1 225 ? 20.600 -3.179 22.875 1.00 31.56 217 GLN A O 1
ATOM 1548 N N . THR A 1 226 ? 22.303 -1.866 22.209 1.00 31.07 218 THR A N 1
ATOM 1549 C CA . THR A 1 226 ? 22.299 -2.304 20.822 1.00 34.47 218 THR A CA 1
ATOM 1550 C C . THR A 1 226 ? 23.697 -2.763 20.441 1.00 36.22 218 THR A C 1
ATOM 1551 O O . THR A 1 226 ? 24.660 -2.595 21.192 1.00 39.34 218 THR A O 1
ATOM 1555 N N . LYS A 1 227 ? 23.810 -3.348 19.254 1.00 32.94 219 LYS A N 1
ATOM 1556 C CA . LYS A 1 227 ? 25.122 -3.698 18.744 1.00 37.56 219 LYS A CA 1
ATOM 1557 C C . LYS A 1 227 ? 25.113 -3.537 17.235 1.00 37.54 219 LYS A C 1
ATOM 1558 O O . LYS A 1 227 ? 24.071 -3.653 16.584 1.00 35.12 219 LYS A O 1
ATOM 1564 N N . LEU A 1 228 ? 26.283 -3.225 16.700 1.00 39.82 220 LEU A N 1
ATOM 1565 C CA . LEU A 1 228 ? 26.468 -3.028 15.274 1.00 44.37 220 LEU A CA 1
ATOM 1566 C C . LEU A 1 228 ? 26.924 -4.345 14.664 1.00 42.65 220 LEU A C 1
ATOM 1567 O O . LEU A 1 228 ? 27.803 -5.015 15.211 1.00 47.34 220 LEU A O 1
ATOM 1572 N N . LEU A 1 229 ? 26.310 -4.728 13.550 1.00 43.12 221 LEU A N 1
ATOM 1573 C CA . LEU A 1 229 ? 26.634 -6.005 12.942 1.00 44.00 221 LEU A CA 1
ATOM 1574 C C . LEU A 1 229 ? 27.964 -5.925 12.197 1.00 52.03 221 LEU A C 1
ATOM 1575 O O . LEU A 1 229 ? 28.573 -4.860 12.061 1.00 52.59 221 LEU A O 1
ATOM 1580 N N . GLY A 1 230 ? 28.417 -7.087 11.717 1.00 52.82 222 GLY A N 1
ATOM 1581 C CA . GLY A 1 230 ? 29.700 -7.152 11.040 1.00 60.19 222 GLY A CA 1
ATOM 1582 C C . GLY A 1 230 ? 29.796 -6.229 9.843 1.00 62.85 222 GLY A C 1
ATOM 1583 O O . GLY A 1 230 ? 30.884 -5.756 9.506 1.00 67.03 222 GLY A O 1
ATOM 1584 N N . ASP A 1 231 ? 28.664 -5.944 9.196 1.00 59.46 223 ASP A N 1
ATOM 1585 C CA . ASP A 1 231 ? 28.669 -5.053 8.043 1.00 57.32 223 ASP A CA 1
ATOM 1586 C C . ASP A 1 231 ? 28.906 -3.596 8.420 1.00 56.25 223 ASP A C 1
ATOM 1587 O O . ASP A 1 231 ? 28.826 -2.732 7.541 1.00 59.67 223 ASP A O 1
ATOM 1592 N N . LYS A 1 232 ? 29.172 -3.307 9.696 1.00 53.13 224 LYS A N 1
ATOM 1593 C CA . LYS A 1 232 ? 29.471 -1.955 10.168 1.00 53.30 224 LYS A CA 1
ATOM 1594 C C . LYS A 1 232 ? 28.330 -0.982 9.878 1.00 53.54 224 LYS A C 1
ATOM 1595 O O . LYS A 1 232 ? 28.548 0.225 9.745 1.00 59.59 224 LYS A O 1
ATOM 1597 N N . TRP A 1 233 ? 27.100 -1.489 9.793 1.00 47.72 225 TRP A N 1
ATOM 1598 C CA . TRP A 1 233 ? 25.976 -0.652 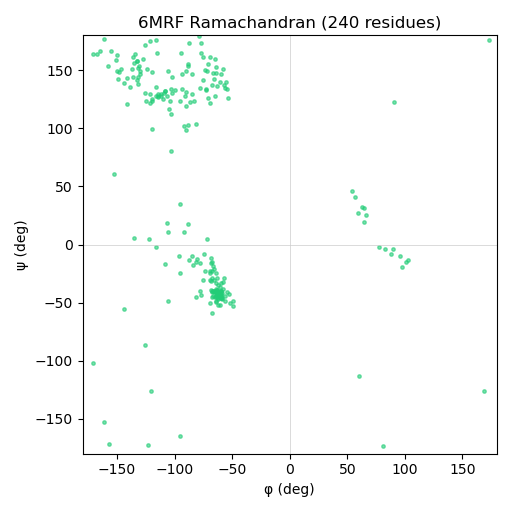9.393 1.00 42.17 225 TRP A CA 1
ATOM 1599 C C . TRP A 1 233 ? 24.688 -1.007 10.130 1.00 36.98 225 TRP A C 1
ATOM 1600 O O . TRP A 1 233 ? 24.063 -0.145 10.757 1.00 34.54 225 TRP A O 1
ATOM 1611 N N . THR A 1 234 ? 24.283 -2.273 10.059 1.00 37.65 226 THR A N 1
ATOM 1612 C CA . THR A 1 234 ? 23.018 -2.696 10.643 1.00 31.85 226 THR A CA 1
ATOM 1613 C C . THR A 1 234 ? 23.118 -2.716 12.163 1.00 30.87 226 THR A C 1
ATOM 1614 O O . THR A 1 234 ? 24.090 -3.232 12.722 1.00 32.62 226 THR A O 1
ATOM 1618 N N . VAL A 1 235 ? 22.109 -2.158 12.831 1.00 28.66 227 VAL A N 1
ATOM 1619 C CA . VAL A 1 235 ? 22.064 -2.079 14.287 1.00 25.89 227 VAL A CA 1
ATOM 1620 C C . VAL A 1 235 ? 20.950 -2.992 14.783 1.00 27.42 227 VAL A C 1
ATOM 1621 O O . VAL A 1 235 ? 19.815 -2.915 14.297 1.00 26.98 227 VAL A O 1
ATOM 1625 N N . VAL A 1 236 ? 21.274 -3.852 15.752 1.00 30.25 228 VAL A N 1
ATOM 1626 C CA . VAL A 1 236 ? 20.316 -4.801 16.298 1.00 24.56 228 VAL A CA 1
ATOM 1627 C C . VAL A 1 236 ? 20.302 -4.667 17.814 1.00 26.46 228 VAL A C 1
ATOM 1628 O O . VAL A 1 236 ? 21.234 -4.137 18.425 1.00 28.31 228 VAL A O 1
ATOM 1632 N N . THR A 1 237 ? 19.215 -5.135 18.420 1.00 24.65 229 THR A N 1
ATOM 1633 C CA . THR A 1 237 ? 19.162 -5.171 19.875 1.00 25.36 229 THR A CA 1
ATOM 1634 C C . THR A 1 237 ? 20.221 -6.126 20.404 1.00 26.52 229 THR A C 1
ATOM 1635 O O . THR A 1 237 ? 20.555 -7.129 19.773 1.00 31.38 229 THR A O 1
ATOM 1639 N N . LYS A 1 238 ? 20.758 -5.808 21.585 1.00 27.52 230 LYS A N 1
ATOM 1640 C CA . LYS A 1 238 ? 21.807 -6.651 22.139 1.00 30.83 230 LYS A CA 1
ATOM 1641 C C . LYS A 1 238 ? 21.272 -8.023 22.531 1.00 33.66 230 LYS A C 1
ATOM 1642 O O . LYS A 1 238 ? 22.012 -9.012 22.487 1.00 38.00 230 LYS A O 1
ATOM 1648 N N . ASP A 1 239 ? 19.996 -8.111 22.895 1.00 27.86 231 ASP A N 1
ATOM 1649 C CA . ASP A 1 239 ? 19.427 -9.354 23.394 1.00 31.43 231 ASP A CA 1
ATOM 1650 C C . ASP A 1 239 ? 18.531 -10.039 22.373 1.00 33.15 231 ASP A C 1
ATOM 1651 O O . ASP A 1 239 ? 17.824 -10.992 22.725 1.00 33.91 231 ASP A O 1
ATOM 1656 N N . HIS A 1 240 ? 18.545 -9.569 21.124 1.00 30.86 232 HIS A N 1
ATOM 1657 C CA . HIS A 1 240 ? 17.799 -10.152 20.011 1.00 32.79 232 HIS A CA 1
ATOM 1658 C C . HIS A 1 240 ? 16.289 -10.061 20.212 1.00 34.03 232 HIS A C 1
ATOM 1659 O O . HIS A 1 240 ? 15.531 -10.798 19.579 1.00 33.18 232 HIS A O 1
ATOM 1666 N N . LYS A 1 241 ? 15.823 -9.172 21.085 1.00 29.07 233 LYS A N 1
ATOM 1667 C CA . LYS A 1 241 ? 14.391 -8.956 21.210 1.00 24.50 233 LYS A CA 1
ATOM 1668 C C . LYS A 1 241 ? 13.945 -7.888 20.204 1.00 25.40 233 LYS A C 1
ATOM 1669 O O . LYS A 1 241 ? 14.760 -7.255 19.532 1.00 26.05 233 LYS A O 1
ATOM 1675 N N . LEU A 1 242 ? 12.633 -7.682 20.112 1.00 20.23 234 LEU A N 1
ATOM 1676 C CA . LEU A 1 242 ? 12.088 -6.788 19.093 1.00 19.26 234 LEU A CA 1
ATOM 1677 C C . LEU A 1 242 ? 12.403 -5.315 19.369 1.00 20.20 234 LEU A C 1
ATOM 1678 O O . LEU A 1 242 ? 12.607 -4.878 20.507 1.00 21.23 234 LEU A O 1
ATOM 1683 N N . SER A 1 243 ? 12.405 -4.528 18.289 1.00 21.99 235 SER A N 1
ATOM 1684 C CA . SER A 1 243 ? 12.585 -3.085 18.382 1.00 21.10 235 SER A CA 1
ATOM 1685 C C . SER A 1 243 ? 11.677 -2.411 17.365 1.00 20.05 235 SER A C 1
ATOM 1686 O O . SER A 1 243 ? 11.483 -2.936 16.269 1.00 19.77 235 SER A O 1
ATOM 1689 N N . ALA A 1 244 ? 11.125 -1.254 17.733 1.00 20.06 236 ALA A N 1
ATOM 1690 C CA . ALA A 1 244 ? 10.229 -0.512 16.858 1.00 18.52 236 ALA A CA 1
ATOM 1691 C C . ALA A 1 244 ? 10.565 0.969 16.918 1.00 19.33 236 ALA A C 1
ATOM 1692 O O . ALA A 1 244 ? 11.050 1.478 17.936 1.00 20.27 236 ALA A O 1
ATOM 1694 N N . GLN A 1 245 ? 10.291 1.661 15.811 1.00 17.01 237 GLN A N 1
ATOM 1695 C CA . GLN A 1 245 ? 10.617 3.071 15.666 1.00 18.57 237 GLN A CA 1
ATOM 1696 C C . GLN A 1 245 ? 9.578 3.744 14.779 1.00 17.68 237 GLN A C 1
ATOM 1697 O O . GLN A 1 245 ? 9.023 3.121 13.877 1.00 17.30 237 GLN A O 1
ATOM 1703 N N . TYR A 1 246 ? 9.320 5.026 15.048 1.00 17.36 238 TYR A N 1
ATOM 1704 C CA . TYR A 1 246 ? 8.628 5.909 14.113 1.00 20.03 238 TYR A CA 1
ATOM 1705 C C . TYR A 1 246 ? 9.414 7.207 14.029 1.00 17.88 238 TYR A C 1
ATOM 1706 O O . TYR A 1 246 ? 10.189 7.530 14.931 1.00 16.76 238 TYR A O 1
ATOM 1715 N N . GLU A 1 247 ? 9.228 7.954 12.932 1.00 16.03 239 GLU A N 1
ATOM 1716 C CA . GLU A 1 247 ? 9.922 9.225 12.762 1.00 18.15 239 GLU A CA 1
ATOM 1717 C C . GLU A 1 247 ? 9.036 10.241 12.053 1.00 20.13 239 GLU A C 1
ATOM 1718 O O . GLU A 1 247 ? 8.341 9.908 11.092 1.00 18.42 239 GLU A O 1
ATOM 1724 N N . HIS A 1 248 ? 9.079 11.487 12.521 1.00 17.05 240 HIS A N 1
ATOM 172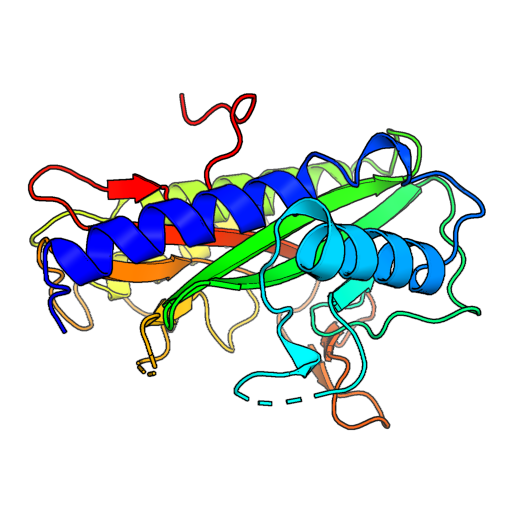5 C CA . HIS A 1 248 ? 8.523 12.609 11.776 1.00 19.10 240 HIS A CA 1
ATOM 1726 C C . HIS A 1 248 ? 9.536 13.740 11.685 1.00 18.01 240 HIS A C 1
ATOM 1727 O O . HIS A 1 248 ? 10.372 13.917 12.575 1.00 18.77 240 HIS A O 1
ATOM 1734 N N . THR A 1 249 ? 9.464 14.493 10.582 1.00 16.55 241 THR A N 1
ATOM 1735 C CA . THR A 1 249 ? 10.104 15.800 10.471 1.00 16.81 241 THR A CA 1
ATOM 1736 C C . THR A 1 249 ? 9.115 16.865 10.922 1.00 21.05 241 THR A C 1
ATOM 1737 O O . THR A 1 249 ? 7.975 16.891 10.455 1.00 18.76 241 THR A O 1
ATOM 1741 N N . ILE A 1 250 ? 9.530 17.722 11.855 1.00 19.31 242 ILE A N 1
ATOM 1742 C CA . ILE A 1 250 ? 8.606 18.708 12.396 1.00 20.58 242 ILE A CA 1
ATOM 1743 C C . ILE A 1 250 ? 9.174 20.106 12.220 1.00 22.71 242 ILE A C 1
ATOM 1744 O O . ILE A 1 250 ? 10.392 20.321 12.183 1.00 21.27 242 ILE A O 1
ATOM 1749 N N . LEU A 1 251 ? 8.258 21.057 12.091 1.00 18.93 243 LEU A N 1
ATOM 1750 C CA . LEU A 1 251 ? 8.551 22.479 12.072 1.00 20.57 243 LEU A CA 1
ATOM 1751 C C . LEU A 1 251 ? 7.991 23.106 13.339 1.00 20.23 243 LEU A C 1
ATOM 1752 O O . LEU A 1 251 ? 6.811 22.926 13.646 1.00 21.18 243 LEU A O 1
ATOM 1757 N N . VAL A 1 252 ? 8.827 23.849 14.061 1.00 20.70 244 VAL A N 1
ATOM 1758 C CA . VAL A 1 252 ? 8.385 24.530 15.276 1.00 20.49 244 VAL A CA 1
ATOM 1759 C C . VAL A 1 252 ? 7.603 25.778 14.879 1.00 23.57 244 VAL A C 1
ATOM 1760 O O . VAL A 1 252 ? 8.024 26.534 13.993 1.00 27.43 244 VAL A O 1
ATOM 1764 N N . THR A 1 253 ? 6.459 26.001 15.524 1.00 20.41 245 THR A N 1
ATOM 1765 C CA . THR A 1 253 ? 5.685 27.214 15.295 1.00 21.33 245 THR A CA 1
ATOM 1766 C C . THR A 1 253 ? 5.519 27.963 16.611 1.00 21.50 245 THR A C 1
ATOM 1767 O O . THR A 1 253 ? 5.909 27.483 17.681 1.00 23.70 245 THR A O 1
ATOM 1771 N N . LYS A 1 254 ? 4.910 29.151 16.523 1.00 25.45 246 LYS A N 1
ATOM 1772 C CA . LYS A 1 254 ? 4.680 29.950 17.721 1.00 22.75 246 LYS A CA 1
ATOM 1773 C C . LYS A 1 254 ? 3.757 29.243 18.705 1.00 25.21 246 LYS A C 1
ATOM 1774 O O . LYS A 1 254 ? 3.864 29.458 19.919 1.00 28.27 246 LYS A O 1
ATOM 1776 N N . THR A 1 255 ? 2.854 28.393 18.217 1.00 21.75 247 THR A N 1
ATOM 1777 C CA . THR A 1 255 ? 1.862 27.760 19.072 1.00 21.50 247 THR A CA 1
ATOM 1778 C C . THR A 1 255 ? 1.994 26.249 19.149 1.00 20.60 247 THR A C 1
ATOM 1779 O O . THR A 1 255 ? 1.199 25.619 19.851 1.00 20.55 247 THR A O 1
ATOM 1783 N N . GLY A 1 256 ? 2.934 25.649 18.428 1.00 20.07 248 GLY A N 1
ATOM 1784 C CA . GLY A 1 256 ? 3.074 24.202 18.463 1.00 19.31 248 GLY A CA 1
ATOM 1785 C C . GLY A 1 256 ? 4.004 23.714 17.375 1.00 20.00 248 GLY A C 1
ATOM 1786 O O . GLY A 1 256 ? 5.146 24.184 17.273 1.00 19.16 248 GLY A O 1
ATOM 1787 N N . ILE A 1 257 ? 3.536 22.772 16.552 1.00 18.66 249 ILE A N 1
ATOM 1788 C CA . ILE A 1 257 ? 4.343 22.262 15.454 1.00 18.40 249 ILE A CA 1
ATOM 1789 C C . ILE A 1 257 ? 3.513 22.184 14.187 1.00 20.04 249 ILE A C 1
ATOM 1790 O O . ILE A 1 257 ? 2.281 22.243 14.209 1.00 21.85 249 ILE A O 1
ATOM 1795 N N . GLU A 1 258 ? 4.221 22.054 13.069 1.00 21.19 250 GLU A N 1
ATOM 1796 C CA . GLU A 1 258 ? 3.670 21.512 11.841 1.00 20.03 250 GLU A CA 1
ATOM 1797 C C . GLU A 1 258 ? 4.396 20.205 11.554 1.00 18.39 250 GLU A C 1
ATOM 1798 O O . GLU A 1 258 ? 5.631 20.168 11.545 1.00 20.79 250 GLU A O 1
ATOM 1804 N N . VAL A 1 259 ? 3.640 19.130 11.351 1.00 18.95 251 VAL A N 1
ATOM 1805 C CA . VAL A 1 259 ? 4.219 17.813 11.112 1.00 17.54 251 VAL A CA 1
ATOM 1806 C C . VAL A 1 259 ? 4.402 17.662 9.602 1.00 18.18 251 VAL A C 1
ATOM 1807 O O . VAL A 1 259 ? 3.463 17.320 8.879 1.00 20.78 251 VAL A O 1
ATOM 1811 N N .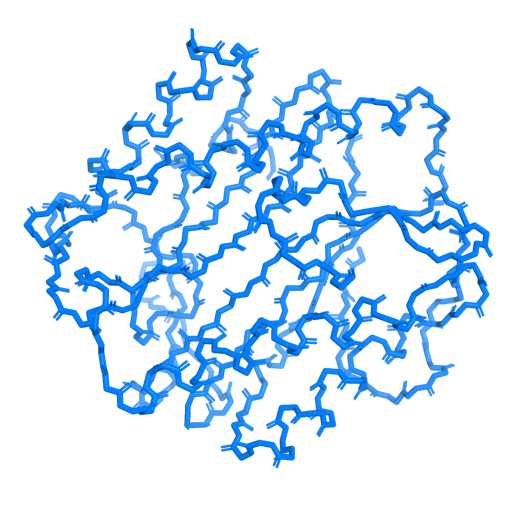 LEU A 1 260 ? 5.628 17.910 9.127 1.00 18.02 252 LEU A N 1
ATOM 1812 C CA . LEU A 1 260 ? 5.853 18.040 7.691 1.00 18.75 252 LEU A CA 1
ATOM 1813 C C . LEU A 1 260 ? 5.682 16.715 6.974 1.00 21.54 252 LEU A C 1
ATOM 1814 O O . LEU A 1 260 ? 5.372 16.702 5.771 1.00 21.22 252 LEU A O 1
ATOM 1819 N N . THR A 1 261 ? 5.865 15.609 7.693 1.00 20.41 253 THR A N 1
ATOM 1820 C CA . THR A 1 261 ? 5.764 14.270 7.131 1.00 19.55 253 THR A CA 1
ATOM 1821 C C . THR A 1 261 ? 4.487 13.560 7.572 1.00 20.01 253 THR A C 1
ATOM 1822 O O . THR A 1 261 ? 4.390 12.337 7.456 1.00 19.53 253 THR A O 1
ATOM 1826 N N . ALA A 1 262 ? 3.496 14.304 8.057 1.00 19.10 254 ALA A N 1
ATOM 1827 C CA . ALA A 1 262 ? 2.240 13.688 8.474 1.00 19.19 254 ALA A CA 1
ATOM 1828 C C . ALA A 1 262 ? 1.574 12.982 7.303 1.00 23.51 254 ALA A C 1
ATOM 1829 O O . ALA A 1 262 ? 1.580 13.479 6.175 1.00 23.22 254 ALA A O 1
ATOM 1831 N N . ARG A 1 263 ? 1.001 11.780 7.585 1.00 22.70 255 ARG A N 1
ATOM 1832 C CA . ARG A 1 263 ? 0.256 11.083 6.552 1.00 25.31 255 ARG A CA 1
ATOM 1833 C C . ARG A 1 263 ? -1.225 11.429 6.661 1.00 31.11 255 ARG A C 1
ATOM 1834 O O . ARG A 1 263 ? -1.735 11.660 7.762 1.00 31.74 255 ARG A O 1
ATOM 1842 N N . PRO A 1 264 ? -1.931 11.490 5.527 1.00 36.41 256 PRO A N 1
ATOM 1843 C CA . PRO A 1 264 ? -3.307 12.014 5.558 1.00 40.94 256 PRO A CA 1
ATOM 1844 C C . PRO A 1 264 ? -4.240 11.235 6.464 1.00 46.34 256 PRO A C 1
ATOM 1845 O O . PRO A 1 264 ? -5.038 11.842 7.190 1.00 53.82 256 PRO A O 1
ATOM 1849 N N . GLU A 1 265 ? -4.169 9.911 6.452 1.00 44.34 257 GLU A N 1
ATOM 1850 C CA . GLU A 1 265 ? -4.999 9.109 7.334 1.00 49.21 257 GLU A CA 1
ATOM 1851 C C . GLU A 1 265 ? -4.337 8.862 8.683 1.00 48.18 257 GLU A C 1
ATOM 1852 O O . GLU A 1 265 ? -4.746 7.949 9.406 1.00 53.33 257 GLU A O 1
ATOM 1854 N N . GLU A 1 266 ? -3.329 9.655 9.039 1.00 46.37 258 GLU A N 1
ATOM 1855 C CA . GLU A 1 266 ? -2.653 9.519 10.323 1.00 33.33 258 GLU A CA 1
ATOM 1856 C C . GLU A 1 266 ? -3.358 10.400 11.346 1.00 39.81 258 GLU A C 1
ATOM 1857 O O . GLU A 1 266 ? -3.445 11.624 11.176 1.00 38.29 258 GLU A O 1
ATOM 1863 N N . ASP A 1 267 ? -3.873 9.776 12.398 1.00 37.53 259 ASP A N 1
ATOM 1864 C CA . ASP A 1 267 ? -4.646 10.492 13.408 1.00 45.02 259 ASP A CA 1
ATOM 1865 C C . ASP A 1 267 ? -3.674 11.168 14.361 1.00 44.67 259 ASP A C 1
ATOM 1866 O O . ASP A 1 267 ? -3.053 10.517 15.206 1.00 42.96 259 ASP A O 1
ATOM 1871 N N . LEU A 1 268 ? -3.522 12.482 14.206 1.00 50.21 260 LEU A N 1
ATOM 1872 C CA . LEU A 1 268 ? -2.820 13.315 15.173 1.00 52.44 260 LEU A CA 1
ATOM 1873 C C . LEU A 1 268 ? -3.798 13.963 16.152 1.00 56.25 260 LEU A C 1
ATOM 1874 O O . LEU A 1 268 ? -3.579 15.093 16.609 1.00 50.92 260 LEU A O 1
ATOM 1879 N N . SER A 1 269 ? -4.864 13.230 16.491 1.00 61.47 261 SER A N 1
ATOM 1880 C CA . SER A 1 269 ? -6.046 13.712 17.213 1.00 62.82 261 SER A CA 1
ATOM 1881 C C . SER A 1 269 ? -6.573 15.007 16.612 1.00 63.58 261 SER A C 1
ATOM 1882 O O . SER A 1 269 ? -7.600 15.006 15.935 1.00 66.64 261 SER A O 1
#

Foldseek 3Di:
DFADPVQVVQLLLQLQLQLVLQVVLQVVQAFFDFQVVSQVVSCCCQCPVVVWDACCVDPPPTRKAKAKWQFQTQHDTDPPHTDHAQIKIKIWGWTGDPLFIWTKIAIDGHPPDHDPLVVVQRVLQVVLLLQLQFQFAQFFFLQSNLQSSQVSLVVVVWHWQFPAQKAWGGNHTRGHDDTPDHDGDHFRTKMKGKIKIFRDDNDWDADPVNGTIGRPVSGTMGMIMFMWGHYNGGIDGSNDHPPHDSD

Organism: Acinetobacter baumannii (NCBI:txid470)

Solvent-accessible surface area: 11167 Å² total; per-residue (Å²): 101,83,30,70,112,105,42,22,47,81,1,104,91,0,0,151,30,0,2,80,0,0,38,44,0,88,95,70,20,117,49,49,25,6,0,59,91,0,10,73,51,0,89,65,27,0,52,79,86,14,133,8,73,1,41,40,102,28,266,113,80,49,4,6,27,6,3,4,28,44,21,4,18,62,4,72,7,36,118,123,81,86,3,118,104,25,3,0,0,6,0,38,2,29,0,33,50,93,45,27,32,0,22,0,0,18,12,17,50,0,54,59,142,32,62,158,80,2,54,84,0,4,139,8,0,30,64,0,2,43,108,0,8,68,28,2,101,64,17,11,70,27,7,26,0,0,73,20,0,44,143,24,0,86,80,55,208,12,22,2,7,120,62,50,0,0,59,36,11,12,131,104,45,4,111,38,38,60,54,43,63,56,87,133,1,87,39,7,13,7,7,4,0,14,0,2,0,0,18,14,60,88,57,49,110,104,67,86,76,73,105,10,26,4,1,124,50,130,112,41,4,2,6,15,8,1,1,0,8,2,38,78,128,14,50,56,23,5,0,20,14,122,101,22,115,79,146

InterPro domains:
  IPR000994 Peptidase M24 [PF00557] (19-256)
  IPR001714 Peptidase M24, methionine aminopeptidase [PR00599] (82-95)
  IPR001714 Peptidase M24, methionine aminopeptidase [PR00599] (105-121)
  IPR001714 Peptidase M24, methionine aminopeptidase [PR00599] (176-188)
  IPR001714 Peptidase M24, methionine aminopeptidase [PR00599] (207-219)
  IPR002467 Peptidase M24A, methionine aminopeptidase, subfamily 1 [MF_01974] (10-265)
  IPR002467 Peptidase M24A, methionine aminopeptidase, subfamily 1 [PS00680] (182-200)
  IPR002467 Peptidase M24A, methionine aminopeptidase, subfamily 1 [TIGR00500] (12-264)
  IPR002467 Peptidase M24A, methionine aminopeptidase, subfamily 1 [cd01086] (18-263)
  IPR036005 Creatinase/aminopeptidase-like [G3DSA:3.90.230.10] (6-272)
  IPR036005 Creatinase/aminopeptidase-like [SSF55920] (10-268)